Protein AF-0000000074131868 (afdb_homodimer)

Organism: Ligilactobacillus salivarius (strain UCC118) (NCBI:txid362948)

Radius of gyration: 31.83 Å; Cα contacts (8 Å, |Δi|>4): 221; chains: 2; bounding box: 163×58×46 Å

Foldseek 3Di:
DDLLVVLVVLLVVLVDDDDLVVLLVSLLVNVLSQLPDCLLPVALVSVQVLCVVLQVVCCPPPLNVVDPDRPDDDPVQSVDSVSVSVVVNVVSVSDDDVSSVSSSVSSVVSSCVRPVVVPPPPPPPPPPPPPPPPVVVVVVVPPPPPD/DDLLVVLVVLLVVLVDDDDLVVLLVSLLVNVLSQLPDCLLPVALVSVQVLCVVLQVVCCPPPLNVPDPDRPDDDPVQSVDSVSVSVVVNVVSVSDDDVSSVSSSVSSVVSSCVRPVVVPPPPPPPPPPPPPPPPVPVVPVVPPPPPD

Solvent-accessible surface area (backbone atoms only — not comparable to full-atom values): 17295 Å² total; per-residue (Å²): 118,57,72,66,58,50,50,50,52,53,51,55,56,63,71,41,98,67,49,68,59,53,46,44,35,49,46,42,18,48,49,51,52,52,70,67,28,54,87,79,32,78,46,50,68,54,47,50,66,62,44,51,64,53,28,62,63,41,35,76,36,74,87,43,43,78,46,91,54,77,64,71,78,59,75,72,38,52,76,32,68,46,49,43,48,26,55,48,48,52,52,50,72,61,48,48,72,71,46,47,50,52,53,51,51,52,49,49,52,53,51,43,61,67,68,56,49,64,68,65,56,66,76,70,72,73,69,73,74,74,75,74,74,74,63,66,68,62,58,61,66,63,70,65,59,77,113,120,57,72,66,58,48,49,50,51,53,51,55,57,62,71,42,98,66,50,68,59,52,47,45,35,51,47,42,18,48,50,52,54,51,71,66,27,54,87,80,31,78,46,49,67,53,46,49,65,60,45,50,64,53,29,62,62,41,34,75,36,74,86,43,45,78,48,90,56,78,64,70,77,60,77,73,38,52,75,31,67,47,52,42,49,26,55,48,50,53,53,51,72,61,47,49,73,71,48,47,50,50,53,51,50,53,50,49,52,52,51,42,60,69,69,56,50,64,66,67,56,67,76,70,73,74,71,75,72,76,77,76,76,74,66,63,67,65,57,57,66,61,68,65,60,74,114

Nearest PDB structures (foldseek):
  5l7i-assembly2_B  TM=4.273E-01  e=5.568E+00  Homo sapiens
  6u63-assembly3_C  TM=2.160E-01  e=5.568E+00  Homo sapiens
  5l7i-assembly2_B  TM=4.272E-01  e=5.621E+00  Homo sapiens
  6u63-assembly3_C  TM=2.159E-01  e=4.571E+00  Homo sapiens

Sequence (294 aa):
MNDAEILKKILKKLSLKISKNESISLLYALYTTILLSKELFKFNVDIKNFLVPIFNKLQSQPEFSKQRKPLEFGDYVYRSRSLIIARFIRIIQKSEDKSIDILISAAQELVDSKYNNVSKKTPTTEKKKKSHKNSVDELLKIFGRYQMNDAEILKKILKKLSLKISKNESISLLYALYTTILLSKELFKFNVDIKNFLVPIFNKLQSQPEFSKQRKPLEFGDYVYRSRSLIIARFIRIIQKSEDKSIDILISAAQELVDSKYNNVSKKTPTTEKKKKSHKNSVDELLKIFGRYQ

Structure (mmCIF, N/CA/C/O backbone):
data_AF-0000000074131868-model_v1
#
loop_
_entity.id
_entity.type
_entity.pdbx_description
1 polymer 'Uncharacterized protein'
#
loop_
_atom_site.group_PDB
_atom_site.id
_atom_site.type_symbol
_atom_site.label_atom_id
_atom_site.label_alt_id
_atom_site.label_comp_id
_atom_site.label_asym_id
_atom_site.label_entity_id
_atom_site.label_seq_id
_atom_site.pdbx_PDB_ins_code
_atom_site.Cartn_x
_atom_site.Cartn_y
_atom_site.Cartn_z
_atom_site.occupancy
_atom_site.B_iso_or_equiv
_atom_site.auth_seq_id
_atom_site.auth_comp_id
_atom_site.auth_asym_id
_atom_site.auth_atom_id
_atom_site.pdbx_PDB_model_num
ATOM 1 N N . MET A 1 1 ? -13.867 -8.18 11.109 1 54.56 1 MET A N 1
ATOM 2 C CA . MET A 1 1 ? -13.305 -6.949 11.648 1 54.56 1 MET A CA 1
ATOM 3 C C . MET A 1 1 ? -13.445 -5.805 10.648 1 54.56 1 MET A C 1
ATOM 5 O O . MET A 1 1 ? -13.18 -5.977 9.453 1 54.56 1 MET A O 1
ATOM 9 N N . ASN A 1 2 ? -14.086 -4.609 11.102 1 81.06 2 ASN A N 1
ATOM 10 C CA . ASN A 1 2 ? -14.336 -3.479 10.211 1 81.06 2 ASN A CA 1
ATOM 11 C C . ASN A 1 2 ? -13.094 -2.602 10.062 1 81.06 2 ASN A C 1
ATOM 13 O O . ASN A 1 2 ? -12.086 -2.826 10.727 1 81.06 2 ASN A O 1
ATOM 17 N N . ASP A 1 3 ? -13.008 -1.77 9.133 1 87.69 3 ASP A N 1
ATOM 18 C CA . ASP A 1 3 ? -11.891 -0.88 8.828 1 87.69 3 ASP A CA 1
ATOM 19 C C . ASP A 1 3 ? -11.43 -0.127 10.07 1 87.69 3 ASP A C 1
ATOM 21 O O . ASP A 1 3 ? -10.234 0.067 10.273 1 87.69 3 ASP A O 1
ATOM 25 N N . ALA A 1 4 ? -12.359 0.124 10.891 1 92.12 4 ALA A N 1
ATOM 26 C CA . ALA A 1 4 ? -12.047 0.878 12.102 1 92.12 4 ALA A CA 1
ATOM 27 C C . ALA A 1 4 ? -11.109 0.086 13.016 1 92.12 4 ALA A C 1
ATOM 29 O O . ALA A 1 4 ? -10.117 0.619 13.516 1 92.12 4 ALA A O 1
ATOM 30 N N . GLU A 1 5 ? -11.43 -1.112 13.219 1 94.38 5 GLU A N 1
ATOM 31 C CA . GLU A 1 5 ? -10.633 -1.969 14.094 1 94.38 5 GLU A CA 1
ATOM 32 C C . GLU A 1 5 ? -9.234 -2.186 13.539 1 94.38 5 GLU A C 1
ATOM 34 O O . GLU A 1 5 ? -8.25 -2.166 14.281 1 94.38 5 GLU A O 1
ATOM 39 N N . ILE A 1 6 ? -9.148 -2.357 12.281 1 96.06 6 ILE A N 1
ATOM 40 C CA . ILE A 1 6 ? -7.875 -2.588 11.609 1 96.06 6 ILE A CA 1
ATOM 41 C C . ILE A 1 6 ? -6.984 -1.355 11.75 1 96.06 6 ILE A C 1
ATOM 43 O O . ILE A 1 6 ? -5.812 -1.468 12.117 1 96.06 6 ILE A O 1
ATOM 47 N N . LEU A 1 7 ? -7.531 -0.199 11.492 1 97.94 7 LEU A N 1
ATOM 48 C CA . LEU A 1 7 ? -6.797 1.059 11.57 1 97.94 7 LEU A CA 1
ATOM 49 C C . LEU A 1 7 ? -6.297 1.307 12.992 1 97.94 7 LEU A C 1
ATOM 51 O O . LEU A 1 7 ? -5.152 1.715 13.188 1 97.94 7 LEU A O 1
ATOM 55 N N . LYS A 1 8 ? -7.145 1.008 13.914 1 97.31 8 LYS A N 1
ATOM 56 C CA . LYS A 1 8 ? -6.758 1.191 15.312 1 97.31 8 LYS A CA 1
ATOM 57 C C . LYS A 1 8 ? -5.625 0.247 15.703 1 97.31 8 LYS A C 1
ATOM 59 O O . LYS A 1 8 ? -4.719 0.629 16.438 1 97.31 8 LYS A O 1
ATOM 64 N N . LYS A 1 9 ? -5.707 -0.917 15.219 1 96.62 9 LYS A N 1
ATOM 65 C CA . LYS A 1 9 ? -4.656 -1.895 15.5 1 96.62 9 LYS A CA 1
ATOM 66 C C . LYS A 1 9 ? -3.316 -1.44 14.93 1 96.62 9 LYS A C 1
ATOM 68 O O . LYS A 1 9 ? -2.287 -1.54 15.602 1 96.62 9 LYS A O 1
ATOM 73 N N . ILE A 1 10 ? -3.312 -0.94 13.719 1 97.94 10 ILE A N 1
ATOM 74 C CA . ILE A 1 10 ? -2.088 -0.482 13.07 1 97.94 10 ILE A CA 1
ATOM 75 C C . ILE A 1 10 ? -1.527 0.723 13.82 1 97.94 10 ILE A C 1
ATOM 77 O O . ILE A 1 10 ? -0.325 0.791 14.086 1 97.94 10 ILE A O 1
ATOM 81 N N . LEU A 1 11 ? -2.387 1.616 14.172 1 98.44 11 LEU A N 1
ATOM 82 C CA . LEU A 1 11 ? -1.971 2.828 14.875 1 98.44 11 LEU A CA 1
ATOM 83 C C . LEU A 1 11 ? -1.392 2.492 16.234 1 98.44 11 LEU A C 1
ATOM 85 O O . LEU A 1 11 ? -0.435 3.129 16.688 1 98.44 11 LEU A O 1
ATOM 89 N N . LYS A 1 12 ? -2.008 1.528 16.875 1 97.75 12 LYS A N 1
ATOM 90 C CA . LYS A 1 12 ? -1.476 1.081 18.156 1 97.75 12 LYS A CA 1
ATOM 91 C C . LYS A 1 12 ? -0.053 0.551 18.016 1 97.75 12 LYS A C 1
ATOM 93 O O . LYS A 1 12 ? 0.821 0.865 18.812 1 97.75 12 LYS A O 1
ATOM 98 N N . LYS A 1 13 ? 0.156 -0.203 17.016 1 97 13 LYS A N 1
ATOM 99 C CA . LYS A 1 13 ? 1.492 -0.739 16.766 1 97 13 LYS A CA 1
ATOM 100 C C . LYS A 1 13 ? 2.488 0.379 16.484 1 97 13 LYS A C 1
ATOM 102 O O . LYS A 1 13 ? 3.631 0.337 16.938 1 97 13 LYS A O 1
ATOM 107 N N . LEU A 1 14 ? 2.068 1.36 15.758 1 98.06 14 LEU A N 1
ATOM 108 C CA . LEU A 1 14 ? 2.918 2.479 15.367 1 98.06 14 LEU A CA 1
ATOM 109 C C . LEU A 1 14 ? 3.268 3.344 16.578 1 98.06 14 LEU A C 1
ATOM 111 O O . LEU A 1 14 ? 4.254 4.082 16.547 1 98.06 14 LEU A O 1
ATOM 115 N N . SER A 1 15 ? 2.463 3.256 17.531 1 95.38 15 SER A N 1
ATOM 116 C CA . SER A 1 15 ? 2.707 4.043 18.734 1 95.38 15 SER A CA 1
ATOM 117 C C . SER A 1 15 ? 3.807 3.42 19.594 1 95.38 15 SER A C 1
ATOM 119 O O . SER A 1 15 ? 4.352 4.07 20.484 1 95.38 15 SER A O 1
ATOM 121 N N . LEU A 1 16 ? 4.09 2.225 19.172 1 91.5 16 LEU A N 1
ATOM 122 C CA . LEU A 1 16 ? 5.164 1.54 19.875 1 91.5 16 LEU A CA 1
ATOM 123 C C . LEU A 1 16 ? 6.523 1.897 19.281 1 91.5 16 LEU A C 1
ATOM 125 O O . LEU A 1 16 ? 6.594 2.482 18.203 1 91.5 16 LEU A O 1
ATOM 129 N N . LYS A 1 17 ? 7.547 1.794 20.078 1 85.94 17 LYS A N 1
ATOM 130 C CA . LYS A 1 17 ? 8.883 2.064 19.547 1 85.94 17 LYS A CA 1
ATOM 131 C C . LYS A 1 17 ? 9.312 0.979 18.578 1 85.94 17 LYS A C 1
ATOM 133 O O . LYS A 1 17 ? 9.773 -0.091 18.984 1 85.94 17 LYS A O 1
ATOM 138 N N . ILE A 1 18 ? 9.133 1.227 17.25 1 92.69 18 ILE A N 1
ATOM 139 C CA . ILE A 1 18 ? 9.562 0.291 16.219 1 92.69 18 ILE A CA 1
ATOM 140 C C . ILE A 1 18 ? 10.531 0.984 15.266 1 92.69 18 ILE A C 1
ATOM 142 O O . ILE A 1 18 ? 10.719 2.201 15.336 1 92.69 18 ILE A O 1
ATOM 146 N N . SER A 1 19 ? 11.195 0.164 14.453 1 95 19 SER A N 1
ATOM 147 C CA . SER A 1 19 ? 12.188 0.719 13.531 1 95 19 SER A CA 1
ATOM 148 C C . SER A 1 19 ? 11.523 1.568 12.453 1 95 19 SER A C 1
ATOM 150 O O . SER A 1 19 ? 10.336 1.399 12.164 1 95 19 SER A O 1
ATOM 152 N N . LYS A 1 20 ? 12.266 2.412 11.875 1 96.12 20 LYS A N 1
ATOM 153 C CA . LYS A 1 20 ? 11.789 3.277 10.805 1 96.12 20 LYS A CA 1
ATOM 154 C C . LYS A 1 20 ? 11.211 2.457 9.656 1 96.12 20 LYS A C 1
ATOM 156 O O . LYS A 1 20 ? 10.109 2.748 9.172 1 96.12 20 LYS A O 1
ATOM 161 N N . ASN A 1 21 ? 11.953 1.441 9.289 1 95.19 21 ASN A N 1
ATOM 162 C CA . ASN A 1 21 ? 11.516 0.632 8.156 1 95.19 21 ASN A CA 1
ATOM 163 C C . ASN A 1 21 ? 10.203 -0.092 8.453 1 95.19 21 ASN A C 1
ATOM 165 O O . ASN A 1 21 ? 9.367 -0.256 7.57 1 95.19 21 ASN A O 1
ATOM 169 N N . GLU A 1 22 ? 10.086 -0.526 9.641 1 96 22 GLU A N 1
ATOM 170 C CA . GLU A 1 22 ? 8.828 -1.149 10.039 1 96 22 GLU A CA 1
ATOM 171 C C . GLU A 1 22 ? 7.688 -0.132 10.055 1 96 22 GLU A C 1
ATOM 173 O O . GLU A 1 22 ? 6.57 -0.436 9.633 1 96 22 GLU A O 1
ATOM 178 N N . SER A 1 23 ? 7.992 1.041 10.555 1 98.06 23 SER A N 1
ATOM 179 C CA . SER A 1 23 ? 6.992 2.105 10.539 1 98.06 23 SER A CA 1
ATOM 180 C C . SER A 1 23 ? 6.531 2.41 9.117 1 98.06 23 SER A C 1
ATOM 182 O O . SER A 1 23 ? 5.332 2.545 8.867 1 98.06 23 SER A O 1
ATOM 184 N N . ILE A 1 24 ? 7.453 2.453 8.234 1 98.31 24 ILE A N 1
ATOM 185 C CA . ILE A 1 24 ? 7.168 2.744 6.836 1 98.31 24 ILE A CA 1
ATOM 186 C C . ILE A 1 24 ? 6.258 1.662 6.262 1 98.31 24 ILE A C 1
ATOM 188 O O . ILE A 1 24 ? 5.25 1.968 5.617 1 98.31 24 ILE A O 1
ATOM 192 N N . SER A 1 25 ? 6.57 0.456 6.562 1 97.75 25 SER A N 1
ATOM 193 C CA . SER A 1 25 ? 5.77 -0.658 6.066 1 97.75 25 SER A CA 1
ATOM 194 C C . SER A 1 25 ? 4.352 -0.606 6.625 1 97.75 25 SER A C 1
ATOM 196 O O . SER A 1 25 ? 3.381 -0.815 5.891 1 97.75 25 SER A O 1
ATOM 198 N N . LEU A 1 26 ? 4.223 -0.308 7.852 1 98.12 26 LEU A N 1
ATOM 199 C CA . LEU A 1 26 ? 2.908 -0.203 8.469 1 98.12 26 LEU A CA 1
ATOM 200 C C . LEU A 1 26 ? 2.137 0.988 7.914 1 98.12 26 LEU A C 1
ATOM 202 O O . LEU A 1 26 ? 0.912 0.936 7.785 1 98.12 26 LEU A O 1
ATOM 206 N N . LEU A 1 27 ? 2.881 2.033 7.609 1 98.81 27 LEU A N 1
ATOM 207 C CA . LEU A 1 27 ? 2.24 3.203 7.023 1 98.81 27 LEU A CA 1
ATOM 208 C C . LEU A 1 27 ? 1.672 2.877 5.645 1 98.81 27 LEU A C 1
ATOM 210 O O . LEU A 1 27 ? 0.635 3.418 5.254 1 98.81 27 LEU A O 1
ATOM 214 N N . TYR A 1 28 ? 2.338 1.984 4.918 1 98.69 28 TYR A N 1
ATOM 215 C CA . TYR A 1 28 ? 1.761 1.527 3.658 1 98.69 28 TYR A CA 1
ATOM 216 C C . TYR A 1 28 ? 0.387 0.907 3.879 1 98.69 28 TYR A C 1
ATOM 218 O O . TYR A 1 28 ? -0.573 1.242 3.182 1 98.69 28 TYR A O 1
ATOM 226 N N . ALA A 1 29 ? 0.281 0.025 4.844 1 98.69 29 ALA A N 1
ATOM 227 C CA . ALA A 1 29 ? -0.986 -0.627 5.164 1 98.69 29 ALA A CA 1
ATOM 228 C C . ALA A 1 29 ? -2.02 0.388 5.641 1 98.69 29 ALA A C 1
ATOM 230 O O . ALA A 1 29 ? -3.168 0.373 5.191 1 98.69 29 ALA A O 1
ATOM 231 N N . LEU A 1 30 ? -1.584 1.235 6.469 1 98.69 30 LEU A N 1
ATOM 232 C CA . LEU A 1 30 ? -2.463 2.213 7.102 1 98.69 30 LEU A CA 1
ATOM 233 C C . LEU A 1 30 ? -3.084 3.137 6.059 1 98.69 30 LEU A C 1
ATOM 235 O O . LEU A 1 30 ? -4.309 3.227 5.953 1 98.69 30 LEU A O 1
ATOM 239 N N . TYR A 1 31 ? -2.289 3.686 5.27 1 98.81 31 TYR A N 1
ATOM 240 C CA . TYR A 1 31 ? -2.797 4.707 4.359 1 98.81 31 TYR A CA 1
ATOM 241 C C . TYR A 1 31 ? -3.482 4.074 3.154 1 98.81 31 TYR A C 1
ATOM 243 O O . TYR A 1 31 ? -4.434 4.637 2.605 1 98.81 31 TYR A O 1
ATOM 251 N N . THR A 1 32 ? -2.992 2.92 2.721 1 98.56 32 THR A N 1
ATOM 252 C CA . THR A 1 32 ? -3.738 2.234 1.672 1 98.56 32 THR A CA 1
ATOM 253 C C . THR A 1 32 ? -5.148 1.897 2.145 1 98.56 32 THR A C 1
ATOM 255 O O . THR A 1 32 ? -6.125 2.137 1.427 1 98.56 32 THR A O 1
ATOM 258 N N . THR A 1 33 ? -5.289 1.402 3.383 1 98.06 33 THR A N 1
ATOM 259 C CA . THR A 1 33 ? -6.594 1.098 3.961 1 98.06 33 THR A CA 1
ATOM 260 C C . THR A 1 33 ? -7.449 2.357 4.062 1 98.06 33 THR A C 1
ATOM 262 O O . THR A 1 33 ? -8.625 2.348 3.699 1 98.06 33 THR A O 1
ATOM 265 N N . ILE A 1 34 ? -6.84 3.422 4.473 1 98.38 34 ILE A N 1
ATOM 266 C CA . ILE A 1 34 ? -7.543 4.688 4.652 1 98.38 34 ILE A CA 1
ATOM 267 C C . ILE A 1 34 ? -8.023 5.207 3.301 1 98.38 34 ILE A C 1
ATOM 269 O O . ILE A 1 34 ? -9.211 5.508 3.131 1 98.38 34 ILE A O 1
ATOM 273 N N . LEU A 1 35 ? -7.152 5.223 2.355 1 98.44 35 LEU A N 1
ATOM 274 C CA . LEU A 1 35 ? -7.422 5.906 1.096 1 98.44 35 LEU A CA 1
ATOM 275 C C . LEU A 1 35 ? -8.375 5.094 0.229 1 98.44 35 LEU A C 1
ATOM 277 O O . LEU A 1 35 ? -9.125 5.656 -0.573 1 98.44 35 LEU A O 1
ATOM 281 N N . LEU A 1 36 ? -8.43 3.838 0.453 1 97.38 36 LEU A N 1
ATOM 282 C CA . LEU A 1 36 ? -9.328 2.988 -0.318 1 97.38 36 LEU A CA 1
ATOM 283 C C . LEU A 1 36 ? -10.719 2.957 0.312 1 97.38 36 LEU A C 1
ATOM 285 O O . LEU A 1 36 ? -11.68 2.502 -0.313 1 97.38 36 LEU A O 1
ATOM 289 N N . SER A 1 37 ? -10.812 3.371 1.504 1 96.12 37 SER A N 1
ATOM 290 C CA . SER A 1 37 ? -12.07 3.252 2.242 1 96.12 37 SER A CA 1
ATOM 291 C C . SER A 1 37 ? -13.117 4.219 1.704 1 96.12 37 SER A C 1
ATOM 293 O O . SER A 1 37 ? -12.984 5.434 1.848 1 96.12 37 SER A O 1
ATOM 295 N N . LYS A 1 38 ? -14.203 3.701 1.269 1 94.56 38 LYS A N 1
ATOM 296 C CA . LYS A 1 38 ? -15.297 4.543 0.795 1 94.56 38 LYS A CA 1
ATOM 297 C C . LYS A 1 38 ? -16.109 5.09 1.962 1 94.56 38 LYS A C 1
ATOM 299 O O . LYS A 1 38 ? -16.891 6.035 1.795 1 94.56 38 LYS A O 1
ATOM 304 N N . GLU A 1 39 ? -15.984 4.43 3.09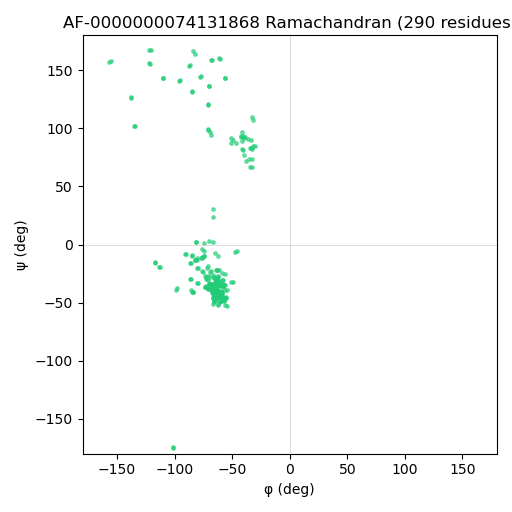8 1 94.5 39 GLU A N 1
ATOM 305 C CA . GLU A 1 39 ? -16.609 4.938 4.312 1 94.5 39 GLU A CA 1
ATOM 306 C C . GLU A 1 39 ? -15.945 6.23 4.777 1 94.5 39 GLU A C 1
ATOM 308 O O . GLU A 1 39 ? -16.625 7.168 5.207 1 94.5 39 GLU A O 1
ATOM 313 N N . LEU A 1 40 ? -14.656 6.281 4.59 1 96.56 40 LEU A N 1
ATOM 314 C CA . LEU A 1 40 ? -13.906 7.457 5.02 1 96.56 40 LEU A CA 1
ATOM 315 C C . LEU A 1 40 ? -13.953 8.547 3.955 1 96.56 40 LEU A C 1
ATOM 317 O O . LEU A 1 40 ? -14.07 9.734 4.277 1 96.56 40 LEU A O 1
ATOM 321 N N . PHE A 1 41 ? -13.828 8.102 2.76 1 97.56 41 PHE A N 1
ATOM 322 C CA . PHE A 1 41 ? -13.828 9.039 1.644 1 97.56 41 PHE A CA 1
ATOM 323 C C . PHE A 1 41 ? -14.719 8.531 0.515 1 97.56 41 PHE A C 1
ATOM 325 O O . PHE A 1 41 ? -14.305 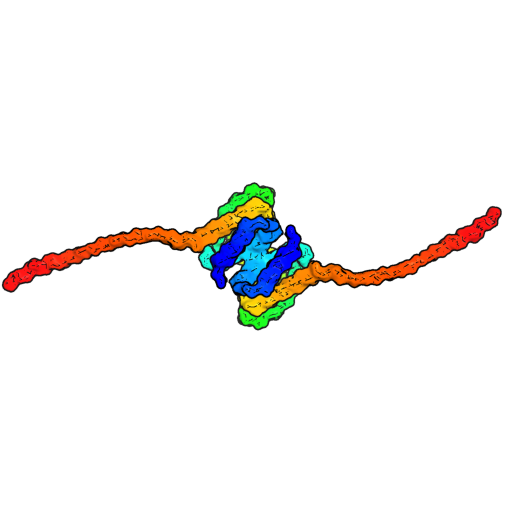7.699 -0.29 1 97.56 41 PHE A O 1
ATOM 332 N N . LYS A 1 42 ? -15.852 9.117 0.468 1 96.31 42 LYS A N 1
ATOM 333 C CA . LYS A 1 42 ? -16.781 8.695 -0.57 1 96.31 42 LYS A CA 1
ATOM 334 C C . LYS A 1 42 ? -16.281 9.078 -1.957 1 96.31 42 LYS A C 1
ATOM 336 O O . LYS A 1 42 ? -16.375 8.289 -2.9 1 96.31 42 LYS A O 1
ATOM 341 N N . PHE A 1 43 ? -15.711 10.305 -2.01 1 97 43 PHE A N 1
ATOM 342 C CA . PHE A 1 43 ? -15.211 10.828 -3.275 1 97 43 PHE A CA 1
ATOM 343 C C . PHE A 1 43 ? -13.727 11.164 -3.176 1 97 43 PHE A C 1
ATOM 345 O O . PHE A 1 43 ? -13.227 11.461 -2.09 1 97 43 PHE A O 1
ATOM 352 N N . ASN A 1 44 ? -13.055 11.18 -4.273 1 97 44 ASN A N 1
ATOM 353 C CA . ASN A 1 44 ? -11.625 11.469 -4.305 1 97 44 ASN A CA 1
ATOM 354 C C . ASN A 1 44 ? -11.336 12.891 -3.832 1 97 44 ASN A C 1
ATOM 356 O O . ASN A 1 44 ? -10.281 13.148 -3.248 1 97 44 ASN A O 1
ATOM 360 N N . VAL A 1 45 ? -12.266 13.766 -4.059 1 96.31 45 VAL A N 1
ATOM 361 C CA . VAL A 1 45 ? -12.086 15.148 -3.646 1 96.31 45 VAL A CA 1
ATOM 362 C C . VAL A 1 45 ? -11.969 15.227 -2.127 1 96.31 45 VAL A C 1
ATOM 364 O O . VAL A 1 45 ? -11.258 16.094 -1.596 1 96.31 45 VAL A O 1
ATOM 367 N N . ASP A 1 46 ? -12.625 14.367 -1.415 1 97.31 46 ASP A N 1
ATOM 368 C CA . ASP A 1 46 ? -12.516 14.305 0.039 1 97.31 46 ASP A CA 1
ATOM 369 C C . ASP A 1 46 ? -11.109 13.914 0.47 1 97.31 46 ASP A C 1
ATOM 371 O O . ASP A 1 46 ? -10.617 14.375 1.502 1 97.31 46 ASP A O 1
ATOM 375 N N . ILE A 1 47 ? -10.469 13.102 -0.302 1 98.56 47 ILE A N 1
ATOM 376 C CA . ILE A 1 47 ? -9.102 12.695 -0.026 1 98.56 47 ILE A CA 1
ATOM 377 C C . ILE A 1 47 ? -8.164 13.891 -0.164 1 98.56 47 ILE A C 1
ATOM 379 O O . ILE A 1 47 ? -7.254 14.078 0.643 1 98.56 47 ILE A O 1
ATOM 383 N N . LYS A 1 48 ? -8.422 14.695 -1.18 1 98.06 48 LYS A N 1
ATOM 384 C CA . LYS A 1 48 ? -7.641 15.914 -1.362 1 98.06 48 LYS A CA 1
ATOM 385 C C . LYS A 1 48 ? -7.676 16.781 -0.108 1 98.06 48 LYS A C 1
ATOM 387 O O . LYS A 1 48 ? -6.637 17.25 0.358 1 98.06 48 LYS A O 1
ATOM 392 N N . ASN A 1 49 ? -8.836 16.922 0.413 1 97.75 49 ASN A N 1
ATOM 393 C CA . ASN A 1 49 ? -9.016 17.734 1.613 1 97.75 49 ASN A CA 1
ATOM 394 C C . ASN A 1 49 ? -8.25 17.156 2.801 1 97.75 49 ASN A C 1
ATOM 396 O O . ASN A 1 49 ? -7.77 17.891 3.656 1 97.75 49 ASN A O 1
ATOM 400 N N . PHE A 1 50 ? -8.188 15.914 2.873 1 98.5 50 PHE A N 1
ATOM 401 C CA . PHE A 1 50 ? -7.469 15.219 3.932 1 98.5 50 PHE A CA 1
ATOM 402 C C . PHE A 1 50 ? -5.965 15.344 3.736 1 98.5 50 PHE A C 1
ATOM 404 O O . PHE A 1 50 ? -5.223 15.539 4.699 1 98.5 50 PHE A O 1
ATOM 411 N N . LEU A 1 51 ? -5.426 15.336 2.486 1 98.62 51 LEU A N 1
ATOM 412 C CA . LEU A 1 51 ? -3.998 15.242 2.211 1 98.62 51 LEU A CA 1
ATOM 413 C C . LEU A 1 51 ? -3.35 16.625 2.221 1 98.62 51 LEU A C 1
ATOM 415 O O . LEU A 1 51 ? -2.176 16.75 2.572 1 98.62 51 LEU A O 1
ATOM 419 N N . VAL A 1 52 ? -4.055 17.641 1.876 1 97.62 52 VAL A N 1
ATOM 420 C CA . VAL A 1 52 ? -3.486 18.969 1.699 1 97.62 52 VAL A CA 1
ATOM 421 C C . VAL A 1 52 ? -2.844 19.438 3.004 1 97.62 52 VAL A C 1
ATOM 423 O O . VAL A 1 52 ? -1.687 19.859 3.016 1 97.62 52 VAL A O 1
ATOM 426 N N . PRO A 1 53 ? -3.543 19.328 4.117 1 97.94 53 PRO A N 1
ATOM 427 C CA . PRO A 1 53 ? -2.891 19.719 5.371 1 97.94 53 PRO A CA 1
ATOM 428 C C . PRO A 1 53 ? -1.654 18.875 5.68 1 97.94 53 PRO A C 1
ATOM 430 O O . PRO A 1 53 ? -0.697 19.375 6.277 1 97.94 53 PRO A O 1
ATOM 433 N N . ILE A 1 54 ? -1.639 17.594 5.348 1 98.62 54 ILE A N 1
ATOM 434 C CA . ILE A 1 54 ? -0.489 16.719 5.547 1 98.62 54 ILE A CA 1
ATOM 435 C C . ILE A 1 54 ? 0.693 17.234 4.723 1 98.62 54 ILE A C 1
ATOM 437 O O . ILE A 1 54 ? 1.809 17.344 5.23 1 98.62 54 ILE A O 1
ATOM 441 N N . PHE A 1 55 ? 0.402 17.594 3.5 1 98.25 55 PHE A N 1
ATOM 442 C CA . PHE A 1 55 ? 1.434 18.094 2.6 1 98.25 55 PHE A CA 1
ATOM 443 C C . PHE A 1 55 ? 2.055 19.375 3.148 1 98.25 55 PHE A C 1
ATOM 445 O O . PHE A 1 55 ? 3.273 19.547 3.092 1 98.25 55 PHE A O 1
ATOM 452 N N . ASN A 1 56 ? 1.239 20.188 3.662 1 97.06 56 ASN A N 1
ATOM 453 C CA . ASN A 1 56 ? 1.72 21.438 4.227 1 97.06 56 ASN A CA 1
ATOM 454 C C . ASN A 1 56 ? 2.719 21.203 5.355 1 97.06 56 ASN A C 1
ATOM 456 O O . ASN A 1 56 ? 3.732 21.906 5.449 1 97.06 56 ASN A O 1
ATOM 460 N N . LYS A 1 57 ? 2.443 20.234 6.152 1 97.44 57 LYS A N 1
ATOM 461 C CA . LYS A 1 57 ? 3.338 19.906 7.262 1 97.44 57 LYS A CA 1
ATOM 462 C C . LYS A 1 57 ? 4.605 19.219 6.766 1 97.44 57 LYS A C 1
ATOM 464 O O . LYS A 1 57 ? 5.699 19.484 7.281 1 97.44 57 LYS A O 1
ATOM 469 N N . LEU A 1 58 ? 4.492 18.391 5.758 1 98.06 58 LEU A N 1
ATOM 470 C CA . LEU A 1 58 ? 5.609 17.625 5.227 1 98.06 58 LEU A CA 1
ATOM 471 C C . LEU A 1 58 ? 6.559 18.516 4.434 1 98.06 58 LEU A C 1
ATOM 473 O O . LEU A 1 58 ? 7.77 18.266 4.402 1 98.06 58 LEU A O 1
ATOM 477 N N . GLN A 1 59 ? 6.027 19.594 3.881 1 96 59 GLN A N 1
ATOM 478 C CA . GLN A 1 59 ? 6.77 20.469 2.979 1 96 59 GLN A CA 1
ATOM 479 C C . GLN A 1 59 ? 8.016 21.031 3.658 1 96 59 GLN A C 1
ATOM 481 O O . GLN A 1 59 ? 9.039 21.234 3.01 1 96 59 GLN A O 1
ATOM 486 N N . SER A 1 60 ? 7.957 21.219 4.969 1 93.94 60 SER A N 1
ATOM 487 C CA . SER A 1 60 ? 9.039 21.844 5.715 1 93.94 60 SER A CA 1
ATOM 488 C C . SER A 1 60 ? 10.109 20.828 6.098 1 93.94 60 SER A C 1
ATOM 490 O O . SER A 1 60 ? 11.18 21.203 6.582 1 93.94 60 SER A O 1
ATOM 492 N N . GLN A 1 61 ? 9.812 19.531 5.871 1 96.81 61 GLN A N 1
ATOM 493 C CA . GLN A 1 61 ? 10.766 18.5 6.25 1 96.81 61 GLN A CA 1
ATOM 494 C C . GLN A 1 61 ? 11.906 18.391 5.234 1 96.81 61 GLN A C 1
ATOM 496 O O . GLN A 1 61 ? 11.688 18.578 4.035 1 96.81 61 GLN A O 1
ATOM 501 N N . PRO A 1 62 ? 13.07 18.125 5.629 1 95.44 62 PRO A N 1
ATOM 502 C CA . PRO A 1 62 ? 14.266 18.172 4.789 1 95.44 62 PRO A CA 1
ATOM 503 C C . PRO A 1 62 ? 14.141 17.328 3.529 1 95.44 62 PRO A C 1
ATOM 505 O O . PRO A 1 62 ? 14.609 17.719 2.459 1 95.44 62 PRO A O 1
ATOM 508 N N . GLU A 1 63 ? 13.516 16.141 3.66 1 94.94 63 GLU A N 1
ATOM 509 C CA . GLU A 1 63 ? 13.477 15.219 2.529 1 94.94 63 GLU A CA 1
ATOM 510 C C . GLU A 1 63 ? 12.492 15.695 1.463 1 94.94 63 GLU A C 1
ATOM 512 O O . GLU A 1 63 ? 12.516 15.211 0.331 1 94.94 63 GLU A O 1
ATOM 517 N N . PHE A 1 64 ? 11.695 16.75 1.839 1 94.56 64 PHE A N 1
ATOM 518 C CA . PHE A 1 64 ? 10.734 17.266 0.875 1 94.56 64 PHE A CA 1
ATOM 519 C C . PHE A 1 64 ? 11.055 18.719 0.525 1 94.56 64 PHE A C 1
ATOM 521 O O . PHE A 1 64 ? 10.477 19.281 -0.406 1 94.56 64 PHE A O 1
ATOM 528 N N . SER A 1 65 ? 11.859 19.375 1.271 1 84.69 65 SER A N 1
ATOM 529 C CA . SER A 1 65 ? 12.148 20.812 1.16 1 84.69 65 SER A CA 1
ATOM 530 C C . SER A 1 65 ? 13 21.109 -0.068 1 84.69 65 SER A C 1
ATOM 532 O O . SER A 1 65 ? 12.922 22.203 -0.632 1 84.69 65 SER A O 1
ATOM 534 N N . LYS A 1 66 ? 13.75 20.172 -0.396 1 77.44 66 LYS A N 1
ATOM 535 C CA . LYS A 1 66 ? 14.703 20.469 -1.467 1 77.44 66 LYS A CA 1
ATOM 536 C C . LYS A 1 66 ? 14.008 20.484 -2.826 1 77.44 66 LYS A C 1
ATOM 538 O O . LYS A 1 66 ? 14.617 20.828 -3.836 1 77.44 66 LYS A O 1
ATOM 543 N N . GLN A 1 67 ? 12.844 20.172 -2.734 1 69.88 67 GLN A N 1
ATOM 544 C CA . GLN A 1 67 ? 12.117 20.156 -4 1 69.88 67 GLN A CA 1
ATOM 545 C C . GLN A 1 67 ? 11.602 21.547 -4.352 1 69.88 67 GLN A C 1
ATOM 547 O O . GLN A 1 67 ? 11.258 22.328 -3.465 1 69.88 67 GLN A O 1
ATOM 552 N N . ARG A 1 68 ? 11.805 21.969 -5.539 1 69 68 ARG A N 1
ATOM 553 C CA . ARG A 1 68 ? 11.414 23.297 -6.043 1 69 68 ARG A CA 1
ATOM 554 C C . ARG A 1 68 ? 9.898 23.453 -6.039 1 69 68 ARG A C 1
ATOM 556 O O . ARG A 1 68 ? 9.391 24.578 -5.934 1 69 68 ARG A O 1
ATOM 563 N N . LYS A 1 69 ? 9.367 22.406 -6.051 1 76.38 69 LYS A N 1
ATOM 564 C CA . LYS A 1 69 ? 7.91 22.484 -6.164 1 76.38 69 LYS A CA 1
ATOM 565 C C . LYS A 1 69 ? 7.238 22.062 -4.863 1 76.38 69 LYS A C 1
ATOM 567 O O . LYS A 1 69 ? 7.75 21.203 -4.145 1 76.38 69 LYS A O 1
ATOM 572 N N . PRO A 1 70 ? 6.137 22.812 -4.637 1 84.75 70 PRO A N 1
ATOM 573 C CA . PRO A 1 70 ? 5.363 22.422 -3.457 1 84.75 70 PRO A CA 1
ATOM 574 C C . PRO A 1 70 ? 4.926 20.953 -3.502 1 84.75 70 PRO A C 1
ATOM 576 O O . PRO A 1 70 ? 4.684 20.406 -4.586 1 84.75 70 PRO A O 1
ATOM 579 N N . LEU A 1 71 ? 4.945 20.375 -2.311 1 92.31 71 LEU A N 1
ATOM 580 C CA . LEU A 1 71 ? 4.441 19 -2.203 1 92.31 71 LEU A CA 1
ATOM 581 C C . LEU A 1 71 ? 2.928 18.969 -2.379 1 92.31 71 LEU A C 1
ATOM 583 O O . LEU A 1 71 ? 2.184 19.312 -1.46 1 92.31 71 LEU A O 1
ATOM 587 N N . GLU A 1 72 ? 2.521 18.656 -3.504 1 93.12 72 GLU A N 1
ATOM 588 C CA . GLU A 1 72 ? 1.106 18.547 -3.848 1 93.12 72 GLU A CA 1
ATOM 589 C C . GLU A 1 72 ? 0.897 17.609 -5.039 1 93.12 72 GLU A C 1
ATOM 591 O O . GLU A 1 72 ? 1.816 17.391 -5.832 1 93.12 72 GLU A O 1
ATOM 596 N N . PHE A 1 73 ? -0.284 17.141 -5.078 1 96.19 73 PHE A N 1
ATOM 597 C CA . PHE A 1 73 ? -0.64 16.375 -6.273 1 96.19 73 PHE A CA 1
ATOM 598 C C . PHE A 1 73 ? -1.354 17.266 -7.285 1 96.19 73 PHE A C 1
ATOM 600 O O . PHE A 1 73 ? -2.141 18.141 -6.91 1 96.19 73 PHE A O 1
ATOM 607 N N . GLY A 1 74 ? -1.019 17.031 -8.547 1 95.19 74 GLY A N 1
ATOM 608 C CA . GLY A 1 74 ? -1.82 17.656 -9.586 1 95.19 74 GLY A CA 1
ATOM 609 C C . GLY A 1 74 ? -3.275 17.234 -9.555 1 95.19 74 GLY A C 1
ATOM 610 O O . GLY A 1 74 ? -3.607 16.188 -9.008 1 95.19 74 GLY A O 1
ATOM 611 N N . ASP A 1 75 ? -4.172 18.047 -10.172 1 95.12 75 ASP A N 1
ATOM 612 C CA . ASP A 1 75 ? -5.605 17.781 -10.156 1 95.12 75 ASP A CA 1
ATOM 613 C C . ASP A 1 75 ? -5.926 16.438 -10.797 1 95.12 75 ASP A C 1
ATOM 615 O O . ASP A 1 75 ? -6.852 15.742 -10.375 1 95.12 75 ASP A O 1
ATOM 619 N N . TYR A 1 76 ? -5.141 16.094 -11.75 1 95.62 76 TYR A N 1
ATOM 620 C CA . TYR A 1 76 ? -5.402 14.867 -12.477 1 95.62 76 TYR A CA 1
ATOM 621 C C . TYR A 1 76 ? -5.223 13.648 -11.578 1 95.62 76 TYR A C 1
ATOM 623 O O . TYR A 1 76 ? -5.863 12.617 -11.789 1 95.62 76 TYR A O 1
ATOM 631 N N . VAL A 1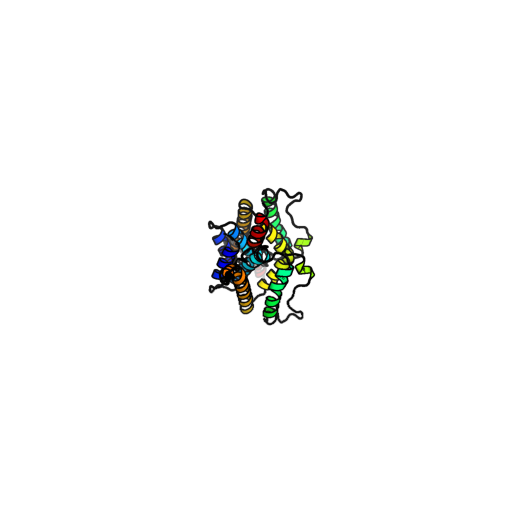 77 ? -4.418 13.734 -10.633 1 96.88 77 VAL A N 1
ATOM 632 C CA . VAL A 1 77 ? -4.148 12.625 -9.719 1 96.88 77 VAL A CA 1
ATOM 633 C C . VAL A 1 77 ? -5.414 12.281 -8.938 1 96.88 77 VAL A C 1
ATOM 635 O O . VAL A 1 77 ? -5.715 11.109 -8.711 1 96.88 77 VAL A O 1
ATOM 638 N N . TYR A 1 78 ? -6.211 13.266 -8.648 1 97.5 78 TYR A N 1
ATOM 639 C CA . TYR A 1 78 ? -7.371 13.07 -7.793 1 97.5 78 TYR A CA 1
ATOM 640 C C . TYR A 1 78 ? -8.547 12.5 -8.578 1 97.5 78 TYR A C 1
ATOM 642 O O . TYR A 1 78 ? -9.609 12.242 -8.016 1 97.5 78 TYR A O 1
ATOM 650 N N . ARG A 1 79 ? -8.312 12.242 -9.836 1 96.44 79 ARG A N 1
ATOM 651 C CA . ARG A 1 79 ? -9.352 11.633 -10.648 1 96.44 79 ARG A CA 1
ATOM 652 C C . ARG A 1 79 ? -9.391 10.117 -10.453 1 96.44 79 ARG A C 1
ATOM 654 O O . ARG A 1 79 ? -10.352 9.461 -10.852 1 96.44 79 ARG A O 1
ATOM 661 N N . SER A 1 80 ? -8.336 9.664 -9.844 1 96 80 SER A N 1
ATOM 662 C CA . SER A 1 80 ? -8.227 8.227 -9.641 1 96 80 SER A CA 1
ATOM 663 C C . SER A 1 80 ? -7.707 7.906 -8.242 1 96 80 SER A C 1
ATOM 665 O O . SER A 1 80 ? -6.59 8.289 -7.891 1 96 80 SER A O 1
ATOM 667 N N . ARG A 1 81 ? -8.453 7.055 -7.555 1 96.12 81 ARG A N 1
ATOM 668 C CA . ARG A 1 81 ? -8.047 6.633 -6.219 1 96.12 81 ARG A CA 1
ATOM 669 C C . ARG A 1 81 ? -6.715 5.883 -6.262 1 96.12 81 ARG A C 1
ATOM 671 O O . ARG A 1 81 ? -5.863 6.07 -5.391 1 96.12 81 ARG A O 1
ATOM 678 N N . SER A 1 82 ? -6.59 5.074 -7.246 1 95.88 82 SER A N 1
ATOM 679 C CA . SER A 1 82 ? -5.371 4.289 -7.418 1 95.88 82 SER A CA 1
ATOM 680 C C . SER A 1 82 ? -4.156 5.191 -7.617 1 95.88 82 SER A C 1
ATOM 682 O O . SER A 1 82 ? -3.09 4.938 -7.051 1 95.88 82 SER A O 1
ATOM 684 N N . LEU A 1 83 ? -4.32 6.223 -8.406 1 96.06 83 LEU A N 1
ATOM 685 C CA . LEU A 1 83 ? -3.227 7.152 -8.656 1 96.06 83 LEU A CA 1
ATOM 686 C C . LEU A 1 83 ? -2.85 7.902 -7.383 1 96.06 83 LEU A C 1
ATOM 688 O O . LEU A 1 83 ? -1.665 8.117 -7.113 1 96.06 83 LEU A O 1
ATOM 692 N N . ILE A 1 84 ? -3.834 8.312 -6.598 1 98.31 84 ILE A N 1
ATOM 693 C CA . ILE A 1 84 ? -3.584 8.977 -5.32 1 98.31 84 ILE A CA 1
ATOM 694 C C . ILE A 1 84 ? -2.729 8.078 -4.434 1 98.31 84 ILE A C 1
ATOM 696 O O . ILE A 1 84 ? -1.718 8.516 -3.881 1 98.31 84 ILE A O 1
ATOM 700 N N . ILE A 1 85 ? -3.105 6.844 -4.336 1 98.19 85 ILE A N 1
ATOM 701 C CA . ILE A 1 85 ? -2.428 5.883 -3.473 1 98.19 85 ILE A CA 1
ATOM 702 C C . ILE A 1 85 ? -0.99 5.688 -3.949 1 98.19 85 ILE A C 1
ATOM 704 O O . ILE A 1 85 ? -0.053 5.738 -3.148 1 98.19 85 ILE A O 1
ATOM 708 N N . ALA A 1 86 ? -0.843 5.551 -5.238 1 97 86 ALA A N 1
ATOM 709 C CA . ALA A 1 86 ? 0.481 5.332 -5.816 1 97 86 ALA A CA 1
ATOM 710 C C . ALA A 1 86 ? 1.425 6.48 -5.473 1 97 86 ALA A C 1
ATOM 712 O O . ALA A 1 86 ? 2.547 6.254 -5.016 1 97 86 ALA A O 1
ATOM 713 N N . ARG A 1 87 ? 0.938 7.629 -5.637 1 97.06 87 ARG A N 1
ATOM 714 C CA . ARG A 1 87 ? 1.768 8.805 -5.387 1 97.06 87 ARG A CA 1
ATOM 715 C C . ARG A 1 87 ? 2.039 8.977 -3.895 1 97.06 87 ARG A C 1
ATOM 717 O O . ARG A 1 87 ? 3.143 9.359 -3.5 1 97.06 87 ARG A O 1
ATOM 724 N N . PHE A 1 88 ? 1.065 8.703 -3.131 1 98.38 88 PHE A N 1
ATOM 725 C CA . PHE A 1 88 ? 1.22 8.898 -1.694 1 98.38 88 PHE A CA 1
ATOM 726 C C . PHE A 1 88 ? 2.172 7.867 -1.104 1 98.38 88 PHE A C 1
ATOM 728 O O . PHE A 1 88 ? 2.928 8.172 -0.178 1 98.38 88 PHE A O 1
ATOM 735 N N . ILE A 1 89 ? 2.166 6.68 -1.646 1 98 89 ILE A N 1
ATOM 736 C CA . ILE A 1 89 ? 3.078 5.625 -1.217 1 98 89 ILE A CA 1
ATOM 737 C C . ILE A 1 89 ? 4.523 6.086 -1.395 1 98 89 ILE A C 1
ATOM 739 O O . ILE A 1 89 ? 5.383 5.793 -0.56 1 98 89 ILE A O 1
ATOM 743 N N . ARG A 1 90 ? 4.777 6.828 -2.412 1 96.94 90 ARG A N 1
ATOM 744 C CA . ARG A 1 90 ? 6.125 7.34 -2.65 1 96.94 90 ARG A CA 1
ATOM 745 C C . ARG A 1 90 ? 6.508 8.383 -1.602 1 96.94 90 ARG A C 1
ATOM 747 O O . ARG A 1 90 ? 7.672 8.477 -1.212 1 96.94 90 ARG A O 1
ATOM 754 N N . ILE A 1 91 ? 5.555 9.133 -1.18 1 97.56 91 ILE A N 1
ATOM 755 C CA . ILE A 1 91 ? 5.785 10.086 -0.097 1 97.56 91 ILE A CA 1
ATOM 756 C C . ILE A 1 91 ? 6.168 9.328 1.176 1 97.56 91 ILE A C 1
ATOM 758 O O . ILE A 1 91 ? 7.129 9.695 1.856 1 97.56 91 ILE A O 1
ATOM 762 N N . ILE A 1 92 ? 5.453 8.297 1.437 1 98.5 92 ILE A N 1
ATOM 763 C CA . ILE A 1 92 ? 5.734 7.48 2.609 1 98.5 92 ILE A CA 1
ATOM 764 C C . ILE A 1 92 ? 7.137 6.891 2.504 1 98.5 92 ILE A C 1
ATOM 766 O O . ILE A 1 92 ? 7.906 6.918 3.469 1 98.5 92 ILE A O 1
ATOM 770 N N . GLN A 1 93 ? 7.465 6.402 1.356 1 97.31 93 GLN A N 1
ATOM 771 C CA . GLN A 1 93 ? 8.75 5.754 1.104 1 97.31 93 GLN A CA 1
ATOM 772 C C . GLN A 1 93 ? 9.906 6.688 1.436 1 97.31 93 GLN A C 1
ATOM 774 O O . GLN A 1 93 ? 10.945 6.246 1.942 1 97.31 93 GLN A O 1
ATOM 779 N N . LYS A 1 94 ? 9.734 7.957 1.196 1 96.44 94 LYS A N 1
ATOM 780 C CA . LYS A 1 94 ? 10.797 8.938 1.357 1 96.44 94 LYS A CA 1
ATOM 781 C C . LYS A 1 94 ? 10.805 9.516 2.768 1 96.44 94 LYS A C 1
ATOM 783 O O . LYS A 1 94 ? 11.711 10.273 3.129 1 96.44 94 LYS A O 1
ATOM 788 N N . SER A 1 95 ? 9.82 9.203 3.525 1 97.69 95 SER A N 1
ATOM 789 C CA . SER A 1 95 ? 9.602 9.875 4.805 1 97.69 95 SER A CA 1
ATOM 790 C C . SER A 1 95 ? 10.672 9.477 5.824 1 97.69 95 SER A C 1
ATOM 792 O O . SER A 1 95 ? 11.039 8.305 5.922 1 97.69 95 SER A O 1
ATOM 794 N N . GLU A 1 96 ? 11.148 10.484 6.52 1 97.38 96 GLU A N 1
ATOM 795 C CA . GLU A 1 96 ? 12.039 10.305 7.664 1 97.38 96 GLU A CA 1
ATOM 796 C C . GLU A 1 96 ? 11.281 10.453 8.977 1 97.38 96 GLU A C 1
ATOM 798 O O . GLU A 1 96 ? 10.055 10.562 8.984 1 97.38 96 GLU A O 1
ATOM 803 N N . ASP A 1 97 ? 11.992 10.414 10.039 1 97.12 97 ASP A N 1
ATOM 804 C CA . ASP A 1 97 ? 11.398 10.227 11.359 1 97.12 97 ASP A CA 1
ATOM 805 C C . ASP A 1 97 ? 10.312 11.266 11.633 1 97.12 97 ASP A C 1
ATOM 807 O O . ASP A 1 97 ? 9.188 10.922 11.992 1 97.12 97 ASP A O 1
ATOM 811 N N . LYS A 1 98 ? 10.641 12.523 11.477 1 97.69 98 LYS A N 1
ATOM 812 C CA . LYS A 1 98 ? 9.656 13.57 11.75 1 97.69 98 LYS A CA 1
ATOM 813 C C . LYS A 1 98 ? 8.461 13.453 10.812 1 97.69 98 LYS A C 1
ATOM 815 O O . LYS A 1 98 ? 7.316 13.648 11.227 1 97.69 98 LYS A O 1
ATOM 820 N N . SER A 1 99 ? 8.641 13.156 9.555 1 98.38 99 SER A N 1
ATOM 821 C CA . SER A 1 99 ? 7.574 12.961 8.578 1 98.38 99 SER A CA 1
ATOM 822 C C . SER A 1 99 ? 6.703 11.766 8.945 1 98.38 99 SER A C 1
ATOM 824 O O . SER A 1 99 ? 5.48 11.805 8.789 1 98.38 99 SER A O 1
ATOM 826 N N . ILE A 1 100 ? 7.348 10.703 9.422 1 98.56 100 ILE A N 1
ATOM 827 C CA . ILE A 1 100 ? 6.625 9.523 9.883 1 98.56 100 ILE A CA 1
ATOM 828 C C . ILE A 1 100 ? 5.68 9.906 11.016 1 98.56 100 ILE A C 1
ATOM 830 O O . ILE A 1 100 ? 4.512 9.516 11.016 1 98.56 100 ILE A O 1
ATOM 834 N N . ASP A 1 101 ? 6.152 10.734 11.867 1 98.38 101 ASP A N 1
ATOM 835 C CA . ASP A 1 101 ? 5.32 11.195 12.977 1 98.38 101 ASP A CA 1
ATOM 836 C C . ASP A 1 101 ? 4.137 12.016 12.477 1 98.38 101 ASP A C 1
ATOM 838 O O . ASP A 1 101 ? 3.021 11.891 12.992 1 98.38 101 ASP A O 1
ATOM 842 N N . ILE A 1 102 ? 4.418 12.82 11.531 1 98.62 102 ILE A N 1
ATOM 843 C CA . ILE A 1 102 ? 3.371 13.648 10.945 1 98.62 102 ILE A CA 1
ATOM 844 C C . ILE A 1 102 ? 2.291 12.758 10.336 1 98.62 102 ILE A C 1
ATOM 846 O O . ILE A 1 102 ? 1.098 12.984 10.547 1 98.62 102 ILE A O 1
ATOM 850 N N . LEU A 1 103 ? 2.678 11.766 9.633 1 98.81 103 LEU A N 1
ATOM 851 C CA . LEU A 1 103 ? 1.756 10.844 8.977 1 98.81 103 LEU A CA 1
ATOM 852 C C . LEU A 1 103 ? 0.939 10.07 10.008 1 98.81 103 LEU A C 1
ATOM 854 O O . LEU A 1 103 ? -0.274 9.906 9.852 1 98.81 103 LEU A O 1
ATOM 858 N N . ILE A 1 104 ? 1.603 9.609 11.047 1 98.75 104 ILE A N 1
ATOM 859 C CA . ILE A 1 104 ? 0.921 8.867 12.102 1 98.75 104 ILE A CA 1
ATOM 860 C C . ILE A 1 104 ? -0.111 9.758 12.781 1 98.75 104 ILE A C 1
ATOM 862 O O . ILE A 1 104 ? -1.265 9.359 12.961 1 98.75 104 ILE A O 1
ATOM 866 N N . SER A 1 105 ? 0.269 10.953 13.078 1 98.62 105 SER A N 1
ATOM 867 C CA . SER A 1 105 ? -0.617 11.891 13.766 1 98.62 105 SER A CA 1
ATOM 868 C C . SER A 1 105 ? -1.835 12.227 12.914 1 98.62 105 SER A C 1
ATOM 870 O O . SER A 1 105 ? -2.955 12.305 13.422 1 98.62 105 SER A O 1
ATOM 872 N N . ALA A 1 106 ? -1.639 12.438 11.672 1 98.69 106 ALA A N 1
ATOM 873 C CA . ALA A 1 106 ? -2.738 12.766 10.766 1 98.69 106 ALA A CA 1
ATOM 874 C C . ALA A 1 106 ? -3.74 11.617 10.68 1 98.69 106 ALA A C 1
ATOM 876 O O . ALA A 1 106 ? -4.953 11.844 10.703 1 98.69 106 ALA A O 1
ATOM 877 N N . ALA A 1 107 ? -3.238 10.43 10.578 1 98.69 107 ALA A N 1
ATOM 878 C CA . ALA A 1 107 ? -4.113 9.258 10.531 1 98.69 107 ALA A CA 1
ATOM 879 C C . ALA A 1 107 ? -4.879 9.094 11.836 1 98.69 107 ALA A C 1
ATOM 881 O O . ALA A 1 107 ? -6.07 8.773 11.828 1 98.69 107 ALA A O 1
ATOM 882 N N . GLN A 1 108 ? -4.156 9.297 12.898 1 98.31 108 GLN A N 1
ATOM 883 C CA . GLN A 1 108 ? -4.789 9.203 14.211 1 98.31 108 GLN A CA 1
ATOM 884 C C . GLN A 1 108 ? -5.949 10.18 14.336 1 98.31 108 GLN A C 1
ATOM 886 O O . GLN A 1 108 ? -7.027 9.828 14.82 1 98.31 108 GLN A O 1
ATOM 891 N N . GLU A 1 109 ? -5.719 11.359 13.93 1 98.19 109 GLU A N 1
ATOM 892 C CA . GLU A 1 109 ? -6.758 12.383 13.984 1 98.19 109 GLU A CA 1
ATOM 893 C C . GLU A 1 109 ? -7.969 11.984 13.141 1 98.19 109 GLU A C 1
ATOM 895 O O . GLU A 1 109 ? -9.109 12.133 13.578 1 98.19 109 GLU A O 1
ATOM 900 N N . LEU A 1 110 ? -7.738 11.484 11.984 1 98 110 LEU A N 1
ATOM 901 C CA . LEU A 1 110 ? -8.805 11.039 11.094 1 98 110 LEU A CA 1
ATOM 902 C C . LEU A 1 110 ? -9.625 9.93 11.742 1 98 110 LEU A C 1
ATOM 904 O O . LEU A 1 110 ? -10.852 9.992 11.766 1 98 110 LEU A O 1
ATOM 908 N N . VAL A 1 111 ? -8.961 8.938 12.266 1 97.25 111 VAL A N 1
ATOM 909 C CA . VAL A 1 111 ? -9.602 7.746 12.82 1 97.25 111 VAL A CA 1
ATOM 910 C C . VAL A 1 111 ? -10.398 8.125 14.07 1 97.25 111 VAL A C 1
ATOM 912 O O . VAL A 1 111 ? -11.531 7.672 14.258 1 97.25 111 VAL A O 1
ATOM 915 N N . ASP A 1 112 ? -9.836 8.984 14.859 1 96.19 112 ASP A N 1
ATOM 916 C CA . ASP A 1 112 ? -10.516 9.43 16.078 1 96.19 112 ASP A CA 1
ATOM 917 C C . ASP A 1 112 ? -11.766 10.234 15.75 1 96.19 112 ASP A C 1
ATOM 919 O O . ASP A 1 112 ? -12.805 10.062 16.391 1 96.19 112 ASP A O 1
ATOM 923 N N . SER A 1 113 ? -11.633 11.125 14.859 1 95.5 113 SER A N 1
ATOM 924 C CA . SER A 1 113 ? -12.766 11.969 14.484 1 95.5 113 SER A CA 1
ATOM 925 C C . SER A 1 113 ? -13.898 11.148 13.883 1 95.5 113 SER A C 1
ATOM 927 O O . SER A 1 113 ? -15.07 11.438 14.109 1 95.5 113 SER A O 1
ATOM 929 N N . LYS A 1 114 ? -13.586 10.086 13.188 1 93.88 114 LYS A N 1
ATOM 930 C CA . LYS A 1 114 ? -14.586 9.305 12.469 1 93.88 114 LYS A CA 1
ATOM 931 C C . LYS A 1 114 ? -15.227 8.266 13.391 1 93.88 114 LYS A C 1
ATOM 933 O O . LYS A 1 114 ? -16.438 8.047 13.328 1 93.88 114 LYS A O 1
ATOM 938 N N . TYR A 1 115 ? -14.445 7.688 14.203 1 91.69 115 TYR A N 1
ATOM 939 C CA . TYR A 1 115 ? -14.953 6.492 14.867 1 91.69 115 TYR A CA 1
ATOM 940 C C . TYR A 1 115 ? -15.117 6.727 16.359 1 91.69 115 TYR A C 1
ATOM 942 O O . TYR A 1 115 ? -15.695 5.898 17.078 1 91.69 115 TYR A O 1
ATOM 950 N N . ASN A 1 116 ? -14.555 7.609 16.938 1 84 116 ASN A N 1
ATOM 951 C CA . ASN A 1 116 ? -14.742 7.875 18.359 1 84 116 ASN A CA 1
ATOM 952 C C . ASN A 1 116 ? -15.742 9 18.594 1 84 116 ASN A C 1
ATOM 954 O O . ASN A 1 116 ? -16.344 9.094 19.672 1 84 116 ASN A O 1
ATOM 958 N N . ASN A 1 117 ? -15.781 10.062 17.766 1 62.59 117 ASN A N 1
ATOM 959 C CA . ASN A 1 117 ? -16.688 11.148 18.125 1 62.59 117 ASN A CA 1
ATOM 960 C C . ASN A 1 117 ? -18.141 10.734 17.953 1 62.59 117 ASN A C 1
ATOM 962 O O . ASN A 1 117 ? -19.047 11.57 18.031 1 62.59 117 ASN A O 1
ATOM 966 N N . VAL A 1 118 ? -18.469 9.5 17.578 1 51.41 118 VAL A N 1
ATOM 967 C CA . VAL A 1 118 ? -19.922 9.328 17.578 1 51.41 118 VAL A CA 1
ATOM 968 C C . VAL A 1 118 ? -20.469 9.633 18.984 1 51.41 118 VAL A C 1
ATOM 970 O O . VAL A 1 118 ? -21.672 9.867 19.141 1 51.41 118 VAL A O 1
ATOM 973 N N . SER A 1 119 ? -19.625 9.211 19.922 1 42.84 119 SER A N 1
ATOM 974 C CA . SER A 1 119 ? -20.469 9.266 21.109 1 42.84 119 SER A CA 1
ATOM 975 C C . SER A 1 119 ? -20.781 10.711 21.5 1 42.84 119 SER A C 1
ATOM 977 O O . SER A 1 119 ? -21.375 10.961 22.547 1 42.84 119 SER A O 1
ATOM 979 N N . LYS A 1 120 ? -19.812 11.617 21.125 1 43.84 120 LYS A N 1
ATOM 980 C CA . LYS A 1 120 ? -20.266 12.82 21.812 1 43.84 120 LYS A CA 1
ATOM 981 C C . LYS A 1 120 ? -21.594 13.328 21.234 1 43.84 120 LYS A C 1
ATOM 983 O O . LYS A 1 120 ? -21.578 14.156 20.328 1 43.84 120 LYS A O 1
ATOM 988 N N . LYS A 1 121 ? -22.281 12.5 20.672 1 40.16 121 LYS A N 1
ATOM 989 C CA . LYS A 1 121 ? -23.625 13 20.438 1 40.16 121 LYS A CA 1
ATOM 990 C C . LYS A 1 121 ? -24.078 13.922 21.562 1 40.16 121 LYS A C 1
ATOM 992 O O . LYS A 1 121 ? -24.062 13.531 22.734 1 40.16 121 LYS A O 1
ATOM 997 N N . THR A 1 122 ? -23.781 15.18 21.344 1 38.16 122 THR A N 1
ATOM 998 C CA . THR A 1 122 ? -24.422 16.188 22.172 1 38.16 122 THR A CA 1
ATOM 999 C C . THR A 1 122 ? -25.828 15.742 22.578 1 38.16 122 THR A C 1
ATOM 1001 O O . THR A 1 122 ? -26.609 15.297 21.734 1 38.16 122 THR A O 1
ATOM 1004 N N . PRO A 1 123 ? -26 15.375 23.812 1 40.56 123 PRO A N 1
ATOM 1005 C CA . PRO A 1 123 ? -27.391 15.172 24.266 1 40.56 123 PRO A CA 1
ATOM 1006 C C . PRO A 1 123 ? -28.375 16.109 23.578 1 40.56 123 PRO A C 1
ATOM 1008 O O . PRO A 1 123 ? -28.219 17.328 23.625 1 40.56 123 PRO A O 1
ATOM 1011 N N . THR A 1 124 ? -28.609 15.797 22.344 1 36.88 124 THR A N 1
ATOM 1012 C CA . THR A 1 124 ? -29.672 16.562 21.703 1 36.88 124 THR A CA 1
ATOM 1013 C C . THR A 1 124 ? -30.734 16.953 22.734 1 36.88 124 THR A C 1
ATOM 1015 O O . THR A 1 124 ? -31.281 16.094 23.438 1 36.88 124 THR A O 1
ATOM 1018 N N . THR A 1 125 ? -30.484 18.078 23.438 1 32.88 125 THR A N 1
ATOM 1019 C CA . THR A 1 125 ? -31.5 18.719 24.266 1 32.88 125 THR A CA 1
ATOM 1020 C C . THR A 1 125 ? -32.875 18.531 23.672 1 32.88 125 THR A C 1
ATOM 1022 O O . THR A 1 125 ? -33.125 18.953 22.531 1 32.88 125 THR A O 1
ATOM 1025 N N . GLU A 1 126 ? -33.469 17.359 23.938 1 34.34 126 GLU A N 1
ATOM 1026 C CA . GLU A 1 126 ? -34.875 17.109 23.641 1 34.34 126 GLU A CA 1
ATOM 1027 C C . GLU A 1 126 ? -35.719 18.375 23.797 1 34.34 126 GLU A C 1
ATOM 1029 O O . GLU A 1 126 ? -35.812 18.906 24.906 1 34.34 126 GLU A O 1
ATOM 1034 N N . LYS A 1 127 ? -35.5 19.359 22.938 1 32.06 127 LYS A N 1
ATOM 1035 C CA . LYS A 1 127 ? -36.438 20.5 22.984 1 32.06 127 LYS A CA 1
ATOM 1036 C C . LYS A 1 127 ? -37.875 20.031 23.219 1 32.06 127 LYS A C 1
ATOM 1038 O O . LYS A 1 127 ? -38.375 19.156 22.516 1 32.06 127 LYS A O 1
ATOM 1043 N N . LYS A 1 128 ? -38.281 19.984 24.469 1 30.62 128 LYS A N 1
ATOM 1044 C CA . LYS A 1 128 ? -39.625 19.75 24.922 1 30.62 128 LYS A CA 1
ATOM 1045 C C . LYS A 1 128 ? -40.656 20.359 23.953 1 30.62 128 LYS A C 1
ATOM 1047 O O . LYS A 1 128 ? -40.625 21.562 23.719 1 30.62 128 LYS A O 1
ATOM 1052 N N . LYS A 1 129 ? -40.969 19.672 22.922 1 31.78 129 LYS A N 1
ATOM 1053 C CA . LYS A 1 129 ? -42.031 20.062 22 1 31.78 129 LYS A CA 1
ATOM 1054 C C . LYS A 1 129 ? -43.25 20.609 22.75 1 31.78 129 LYS A C 1
ATOM 1056 O O . LYS A 1 129 ? -43.812 19.922 23.609 1 31.78 129 LYS A O 1
ATOM 1061 N N . LYS A 1 130 ? -43.188 21.906 23.156 1 30.3 130 LYS A N 1
ATOM 1062 C CA . LYS A 1 130 ? -44.312 22.594 23.781 1 30.3 130 LYS A CA 1
ATOM 1063 C C . LYS A 1 130 ? -45.625 22.25 23.078 1 30.3 130 LYS A C 1
ATOM 1065 O O . LYS A 1 130 ? -45.719 22.375 21.844 1 30.3 130 LYS A O 1
ATOM 1070 N N . SER A 1 131 ? -46.281 21.188 23.516 1 31.5 131 SER A N 1
ATOM 1071 C CA . SER A 1 131 ? -47.594 20.719 23.078 1 31.5 131 SER A CA 1
ATOM 1072 C C . SER A 1 131 ? -48.562 21.891 22.891 1 31.5 131 SER A C 1
ATOM 1074 O O . SER A 1 131 ? -48.781 22.688 23.797 1 31.5 131 SER A O 1
ATOM 1076 N N . HIS A 1 132 ? -48.5 22.578 21.719 1 35.16 132 HIS A N 1
ATOM 1077 C CA . HIS A 1 132 ? -49.438 23.641 21.391 1 35.16 132 HIS A CA 1
ATOM 1078 C C . HIS A 1 132 ? -50.875 23.203 21.625 1 35.16 132 HIS A C 1
ATOM 1080 O O . HIS A 1 132 ? -51.281 22.125 21.172 1 35.16 132 HIS A O 1
ATOM 1086 N N . LYS A 1 133 ? -51.406 23.422 22.844 1 35.16 133 LYS A N 1
ATOM 1087 C CA . LYS A 1 133 ? -52.812 23.219 23.234 1 35.16 133 LYS A CA 1
ATOM 1088 C C . LYS A 1 133 ? -53.781 23.688 22.156 1 35.16 133 LYS A C 1
ATOM 1090 O O . LYS A 1 133 ? -53.688 24.828 21.688 1 35.16 133 LYS A O 1
ATOM 1095 N N . ASN A 1 134 ? -54.219 22.797 21.25 1 35.88 134 ASN A N 1
ATOM 1096 C CA . ASN A 1 134 ? -55.188 23.016 20.156 1 35.88 134 ASN A CA 1
ATOM 1097 C C . ASN A 1 134 ? -56.406 23.766 20.641 1 35.88 134 ASN A C 1
ATOM 1099 O O . ASN A 1 134 ? -57.062 23.344 21.594 1 35.88 134 ASN A O 1
ATOM 1103 N N . SER A 1 135 ? -56.281 25.078 20.594 1 36.22 135 SER A N 1
ATOM 1104 C CA . SER A 1 135 ? -57.281 26.062 20.969 1 36.22 135 SER A CA 1
ATOM 1105 C C . SER A 1 135 ? -58.656 25.719 20.391 1 36.22 135 SER A C 1
ATOM 1107 O O . SER A 1 135 ? -59.594 26.531 20.422 1 36.22 135 SER A O 1
ATOM 1109 N N . VAL A 1 136 ? -58.656 24.703 19.594 1 40.19 136 VAL A N 1
ATOM 1110 C CA . VAL A 1 136 ? -59.906 24.641 18.844 1 40.19 136 VAL A CA 1
ATOM 1111 C C . VAL A 1 136 ? -61.094 24.422 19.797 1 40.19 136 VAL A C 1
ATOM 1113 O O . VAL A 1 136 ? -62.25 24.375 19.375 1 40.19 136 VAL A O 1
ATOM 1116 N N . ASP A 1 137 ? -60.719 23.875 20.969 1 36.41 137 ASP A N 1
ATOM 1117 C CA . ASP A 1 137 ? -61.906 23.516 21.75 1 36.41 137 ASP A CA 1
ATOM 1118 C C . ASP A 1 137 ? -62.719 24.75 22.109 1 36.41 137 ASP A C 1
ATOM 1120 O O . ASP A 1 137 ? -63.875 24.625 22.547 1 36.41 137 ASP A O 1
ATOM 1124 N N . GLU A 1 138 ? -61.969 25.844 22.188 1 35.56 138 GLU A N 1
ATOM 1125 C CA . GLU A 1 138 ? -62.75 26.953 22.766 1 35.56 138 GLU A CA 1
ATOM 1126 C C . GLU A 1 138 ? -63.906 27.359 21.859 1 35.56 138 GLU A C 1
ATOM 1128 O O . GLU A 1 138 ? -64.938 27.875 22.328 1 35.56 138 GLU A O 1
ATOM 1133 N N . LEU A 1 139 ? -63.656 27.156 20.625 1 35.66 139 LEU A N 1
ATOM 1134 C CA . LEU A 1 139 ? -64.625 27.828 19.734 1 35.66 139 LEU A CA 1
ATOM 1135 C C . LEU A 1 139 ? -66 27.219 19.875 1 35.66 139 LEU A C 1
ATOM 1137 O O . LEU A 1 139 ? -67 27.922 19.797 1 35.66 139 LEU A O 1
ATOM 1141 N N . LEU A 1 140 ? -65.938 25.938 20.078 1 38.84 140 LEU A N 1
ATOM 1142 C CA . LEU A 1 140 ? -67.25 25.281 19.938 1 38.84 140 LEU A CA 1
ATOM 1143 C C . LEU A 1 140 ? -68.25 25.812 20.969 1 38.84 140 LEU A C 1
ATOM 1145 O O . LEU A 1 140 ? -69.438 25.516 20.906 1 38.84 140 LEU A O 1
ATOM 1149 N N . LYS A 1 141 ? -67.688 26.359 22.016 1 36.28 141 LYS A N 1
ATOM 1150 C CA . LYS A 1 141 ? -68.625 26.703 23.078 1 36.28 141 LYS A CA 1
ATOM 1151 C C . LYS A 1 141 ? -69.688 27.688 22.578 1 36.28 141 LYS A C 1
ATOM 1153 O O . LYS A 1 141 ? -70.688 27.938 23.266 1 36.28 141 LYS A O 1
ATOM 1158 N N . ILE A 1 142 ? -69.25 28.375 21.547 1 38.47 142 ILE A N 1
ATOM 1159 C CA . ILE A 1 142 ? -70.125 29.5 21.266 1 38.47 142 ILE A CA 1
ATOM 1160 C C . ILE A 1 142 ? -71.5 28.984 20.781 1 38.47 142 ILE A C 1
ATOM 1162 O O . ILE A 1 142 ? -72.562 29.5 21.172 1 38.47 142 ILE A O 1
ATOM 1166 N N . PHE A 1 143 ? -71.5 28.078 19.766 1 44 143 PHE A N 1
ATOM 1167 C CA . PHE A 1 143 ? -72.688 28 18.984 1 44 143 PHE A CA 1
ATOM 1168 C C . PHE A 1 143 ? -73.75 27.156 19.703 1 44 143 PHE A C 1
ATOM 1170 O O . PHE A 1 143 ? -74.812 26.875 19.156 1 44 143 PHE A O 1
ATOM 1177 N N . GLY A 1 144 ? -73.312 26.469 20.75 1 39.16 144 GLY A N 1
ATOM 1178 C CA . GLY A 1 144 ? -74.375 25.547 21.234 1 39.16 144 GLY A CA 1
ATOM 1179 C C . GLY A 1 144 ? -75.562 26.266 21.766 1 39.16 144 GLY A C 1
ATOM 1180 O O . GLY A 1 144 ? -76.438 25.641 22.391 1 39.16 144 GLY A O 1
ATOM 1181 N N . ARG A 1 145 ? -75.5 27.516 21.891 1 36.22 145 ARG A N 1
ATOM 1182 C CA . ARG A 1 145 ? -76.625 28.047 22.719 1 36.22 145 ARG A CA 1
ATOM 1183 C C . ARG A 1 145 ? -77.938 27.984 21.984 1 36.22 145 ARG A C 1
ATOM 1185 O O . ARG A 1 145 ? -79 28.359 22.547 1 36.22 145 ARG A O 1
ATOM 1192 N N . TYR A 1 146 ? -77.938 27.891 20.656 1 34.22 146 TYR A N 1
ATOM 1193 C CA . TYR A 1 146 ? -79.25 28.266 20.125 1 34.22 146 TYR A CA 1
ATOM 1194 C C . TYR A 1 146 ? -80.25 27.156 20.391 1 34.22 146 TYR A C 1
ATOM 1196 O O . TYR A 1 146 ? -81.5 27.375 20.234 1 34.22 146 TYR A O 1
ATOM 1204 N N . GLN A 1 147 ? -80 26.094 21 1 26.81 147 GLN A N 1
ATOM 1205 C CA . GLN A 1 147 ? -81.312 25.5 21.25 1 26.81 147 GLN A CA 1
ATOM 1206 C C . GLN A 1 147 ? -82 26.156 22.438 1 26.81 147 GLN A C 1
ATOM 1208 O O . GLN A 1 147 ? -81.375 26.531 23.406 1 26.81 147 GLN A O 1
ATOM 1213 N N . MET B 1 1 ? 16.391 -2.412 10.891 1 55.56 1 MET B N 1
ATOM 1214 C CA . MET B 1 1 ? 15.812 -3.629 10.336 1 55.56 1 MET B CA 1
ATOM 1215 C C . MET B 1 1 ? 15.719 -3.545 8.812 1 55.56 1 MET B C 1
ATOM 1217 O O . MET B 1 1 ? 15.305 -2.516 8.273 1 55.56 1 MET B O 1
ATOM 1221 N N . ASN B 1 2 ? 16.312 -4.602 8.07 1 81.56 2 ASN B N 1
ATOM 1222 C CA . ASN B 1 2 ? 16.328 -4.59 6.613 1 81.56 2 ASN B CA 1
ATOM 1223 C C . ASN B 1 2 ? 15.031 -5.129 6.035 1 81.56 2 ASN B C 1
ATOM 1225 O O . ASN B 1 2 ? 14.156 -5.574 6.777 1 81.56 2 ASN B O 1
ATOM 1229 N N . ASP B 1 3 ? 14.75 -4.969 4.832 1 87.69 3 ASP B N 1
ATOM 1230 C CA . ASP B 1 3 ? 13.539 -5.383 4.137 1 87.69 3 ASP B CA 1
ATOM 1231 C C . ASP B 1 3 ? 13.234 -6.855 4.395 1 87.69 3 ASP B C 1
ATOM 1233 O O . ASP B 1 3 ? 12.07 -7.234 4.562 1 87.69 3 ASP B O 1
ATOM 1237 N N . ALA B 1 4 ? 14.266 -7.574 4.555 1 92.12 4 ALA B N 1
ATOM 1238 C CA . ALA B 1 4 ? 14.094 -9.008 4.766 1 92.12 4 ALA B CA 1
ATOM 1239 C C . ALA B 1 4 ? 13.391 -9.289 6.094 1 92.12 4 ALA B C 1
ATOM 1241 O O . ALA B 1 4 ? 12.453 -10.086 6.148 1 92.12 4 ALA B O 1
ATOM 1242 N N . GLU B 1 5 ? 13.82 -8.664 7.086 1 94.44 5 GLU B N 1
ATOM 1243 C CA . GLU B 1 5 ? 13.258 -8.859 8.414 1 94.44 5 GLU B CA 1
ATOM 1244 C C . GLU B 1 5 ? 11.797 -8.398 8.469 1 94.44 5 GLU B C 1
ATOM 1246 O O . GLU B 1 5 ? 10.953 -9.062 9.07 1 94.44 5 GLU B O 1
ATOM 1251 N N . ILE B 1 6 ? 11.516 -7.32 7.844 1 96.12 6 ILE B N 1
ATOM 1252 C CA . ILE B 1 6 ? 10.172 -6.758 7.816 1 96.12 6 ILE B CA 1
ATOM 1253 C C . ILE B 1 6 ? 9.227 -7.723 7.102 1 96.12 6 ILE B C 1
ATOM 1255 O O . ILE B 1 6 ? 8.141 -8.016 7.602 1 96.12 6 ILE B O 1
ATOM 1259 N N . LEU B 1 7 ? 9.641 -8.211 5.965 1 98 7 LEU B N 1
ATOM 1260 C CA . LEU B 1 7 ? 8.836 -9.133 5.168 1 98 7 LEU B CA 1
ATOM 1261 C C . LEU B 1 7 ? 8.555 -10.422 5.934 1 98 7 LEU B C 1
ATOM 1263 O O . LEU B 1 7 ? 7.43 -10.922 5.93 1 98 7 LEU B O 1
ATOM 1267 N N . LYS B 1 8 ? 9.57 -10.883 6.598 1 97.31 8 LYS B N 1
ATOM 1268 C CA . LYS B 1 8 ? 9.406 -12.102 7.383 1 97.31 8 LYS B CA 1
ATOM 1269 C C . LYS B 1 8 ? 8.422 -11.891 8.531 1 97.31 8 LYS B C 1
ATOM 1271 O O . LYS B 1 8 ? 7.621 -12.773 8.844 1 97.31 8 LYS B O 1
ATOM 1276 N N . LYS B 1 9 ? 8.5 -10.773 9.109 1 96.62 9 LYS B N 1
ATOM 1277 C CA . LYS B 1 9 ? 7.594 -10.445 10.203 1 96.62 9 LYS B CA 1
ATOM 1278 C C . LYS B 1 9 ? 6.145 -10.398 9.727 1 96.62 9 LYS B C 1
ATOM 1280 O O . LYS B 1 9 ? 5.25 -10.93 10.383 1 96.62 9 LYS B O 1
ATOM 1285 N N . ILE B 1 10 ? 5.902 -9.781 8.602 1 97.94 10 ILE B N 1
ATOM 1286 C CA . ILE B 1 10 ? 4.559 -9.672 8.055 1 97.94 10 ILE B CA 1
ATOM 1287 C C . ILE B 1 10 ? 4.035 -11.062 7.684 1 97.94 10 ILE B C 1
ATOM 1289 O O . ILE B 1 10 ? 2.893 -11.406 7.992 1 97.94 10 ILE B O 1
ATOM 1293 N N . LEU B 1 11 ? 4.875 -11.836 7.066 1 98.44 11 LEU B N 1
ATOM 1294 C CA . LEU B 1 11 ? 4.488 -13.18 6.637 1 98.44 11 LEU B CA 1
ATOM 1295 C C . LEU B 1 11 ? 4.168 -14.062 7.836 1 98.44 11 LEU B C 1
ATOM 1297 O O . LEU B 1 11 ? 3.254 -14.891 7.777 1 98.44 11 LEU B O 1
ATOM 1301 N N . LYS B 1 12 ? 4.953 -13.883 8.875 1 97.75 12 LYS B N 1
ATOM 1302 C CA . LYS B 1 12 ? 4.672 -14.633 10.094 1 97.75 12 LYS B CA 1
ATOM 1303 C C . LYS B 1 12 ? 3.287 -14.289 10.641 1 97.75 12 LYS B C 1
ATOM 1305 O O . LYS B 1 12 ? 2.533 -15.18 11.039 1 97.75 12 LYS B O 1
ATOM 1310 N N . LYS B 1 13 ? 2.982 -13.055 10.633 1 97 13 LYS B N 1
ATOM 1311 C CA . LYS B 1 13 ? 1.668 -12.633 11.109 1 97 13 LYS B CA 1
ATOM 1312 C C . LYS B 1 13 ? 0.556 -13.195 10.227 1 97 13 LYS B C 1
ATOM 1314 O O . LYS B 1 13 ? -0.489 -13.617 10.734 1 97 13 LYS B O 1
ATOM 1319 N N . LEU B 1 14 ? 0.769 -13.234 8.977 1 98.06 14 LEU B N 1
ATOM 1320 C CA . LEU B 1 14 ? -0.219 -13.703 8.016 1 98.06 14 LEU B CA 1
ATOM 1321 C C . LEU B 1 14 ? -0.432 -15.211 8.148 1 98.06 14 LEU B C 1
ATOM 1323 O O . LEU B 1 14 ? -1.466 -15.734 7.727 1 98.06 14 LEU B O 1
ATOM 1327 N N . SER B 1 15 ? 0.522 -15.828 8.664 1 95.44 15 SER B N 1
ATOM 1328 C CA . SER B 1 15 ? 0.416 -17.266 8.844 1 95.44 15 SER B CA 1
ATOM 1329 C C . SER B 1 15 ? -0.482 -17.625 10.031 1 95.44 15 SER B C 1
ATOM 1331 O O . SER B 1 15 ? -0.927 -18.766 10.164 1 95.44 15 SER B O 1
ATOM 1333 N N . LEU B 1 16 ? -0.75 -16.562 10.727 1 91.44 16 LEU B N 1
ATOM 1334 C CA . LEU B 1 16 ? -1.642 -16.75 11.867 1 91.44 16 LEU B CA 1
ATOM 1335 C C . LEU B 1 16 ? -3.102 -16.625 11.438 1 91.44 16 LEU B C 1
ATOM 1337 O O . LEU B 1 16 ? -3.393 -16.188 10.328 1 91.44 16 LEU B O 1
ATOM 1341 N N . LYS B 1 17 ? -3.982 -17.266 12.172 1 85.94 17 LYS B N 1
ATOM 1342 C CA . LYS B 1 17 ? -5.402 -17.141 11.859 1 85.94 17 LYS B CA 1
ATOM 1343 C C . LYS B 1 17 ? -5.914 -15.727 12.156 1 85.94 17 LYS B C 1
ATOM 1345 O O . LYS B 1 17 ? -6.242 -15.414 13.305 1 85.94 17 LYS B O 1
ATOM 1350 N N . ILE B 1 18 ? -5.938 -14.836 11.141 1 92.69 18 ILE B N 1
ATOM 1351 C CA . ILE B 1 18 ? -6.457 -13.484 11.297 1 92.69 18 ILE B CA 1
ATOM 1352 C C . ILE B 1 18 ? -7.617 -13.266 10.32 1 92.69 18 ILE B C 1
ATOM 1354 O O . ILE B 1 18 ? -7.875 -14.102 9.461 1 92.69 18 ILE B O 1
ATOM 1358 N N . SER B 1 19 ? -8.344 -12.164 10.562 1 95 19 SER B N 1
ATOM 1359 C CA . SER B 1 19 ? -9.508 -11.891 9.727 1 95 19 SER B CA 1
ATOM 1360 C C . SER B 1 19 ? -9.094 -11.555 8.297 1 95 19 SER B C 1
ATOM 1362 O O . SER B 1 19 ? -7.961 -11.133 8.055 1 95 19 SER B O 1
ATOM 1364 N N . LYS B 1 20 ? -9.977 -11.703 7.41 1 96.19 20 LYS B N 1
ATOM 1365 C CA . LYS B 1 20 ? -9.75 -11.391 6 1 96.19 20 LYS B CA 1
ATOM 1366 C C . LYS B 1 20 ? -9.297 -9.945 5.824 1 96.19 20 LYS B C 1
ATOM 1368 O O . LYS B 1 20 ? -8.32 -9.672 5.121 1 96.19 20 LYS B O 1
ATOM 1373 N N . ASN B 1 21 ? -10.008 -9.07 6.504 1 95.19 21 ASN B N 1
ATOM 1374 C CA . ASN B 1 21 ? -9.703 -7.652 6.355 1 95.19 21 ASN B CA 1
ATOM 1375 C C . ASN B 1 21 ? -8.312 -7.32 6.883 1 95.19 21 ASN B C 1
ATOM 1377 O O . ASN B 1 21 ? -7.617 -6.469 6.324 1 95.19 21 ASN B O 1
ATOM 1381 N N . GLU B 1 22 ? -7.965 -7.957 7.93 1 96.06 22 GLU B N 1
ATOM 1382 C CA . GLU B 1 22 ? -6.613 -7.766 8.445 1 96.06 22 GLU B CA 1
ATOM 1383 C C . GLU B 1 22 ? -5.57 -8.336 7.488 1 96.06 22 GLU B C 1
ATOM 1385 O O . GLU B 1 22 ? -4.52 -7.727 7.277 1 96.06 22 GLU B O 1
ATOM 1390 N N . SER B 1 23 ? -5.883 -9.477 6.945 1 98.06 23 SER B N 1
ATOM 1391 C CA . SER B 1 23 ? -4.984 -10.062 5.957 1 98.06 23 SER B CA 1
ATOM 1392 C C . SER B 1 23 ? -4.785 -9.133 4.766 1 98.06 23 SER B C 1
ATOM 1394 O O . SER B 1 23 ? -3.658 -8.938 4.309 1 98.06 23 SER B O 1
ATOM 1396 N N . ILE B 1 24 ? -5.848 -8.562 4.344 1 98.31 24 ILE B N 1
ATOM 1397 C CA . ILE B 1 24 ? -5.816 -7.645 3.207 1 98.31 24 ILE B CA 1
ATOM 1398 C C . ILE B 1 24 ? -4.93 -6.445 3.533 1 98.31 24 ILE B C 1
ATOM 1400 O O . ILE B 1 24 ? -4.07 -6.066 2.734 1 98.31 24 ILE B O 1
ATOM 1404 N N . SER B 1 25 ? -5.09 -5.93 4.703 1 97.75 25 SER B N 1
ATOM 1405 C CA . SER B 1 25 ? -4.297 -4.777 5.121 1 97.75 25 SER B CA 1
ATOM 1406 C C . SER B 1 25 ? -2.812 -5.129 5.195 1 97.75 25 SER B C 1
ATOM 1408 O O . SER B 1 25 ? -1.964 -4.359 4.742 1 97.75 25 SER B O 1
ATOM 1410 N N . LEU B 1 26 ? -2.506 -6.254 5.707 1 98.19 26 LEU B N 1
ATOM 1411 C CA . LEU B 1 26 ? -1.119 -6.695 5.797 1 98.19 26 LEU B CA 1
ATOM 1412 C C . LEU B 1 26 ? -0.542 -6.965 4.414 1 98.19 26 LEU B C 1
ATOM 1414 O O . LEU B 1 26 ? 0.646 -6.738 4.176 1 98.19 26 LEU B O 1
ATOM 1418 N N . LEU B 1 27 ? -1.407 -7.445 3.545 1 98.81 2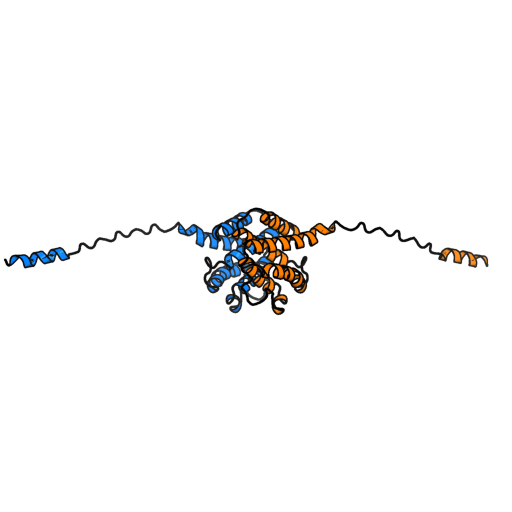7 LEU B N 1
ATOM 1419 C CA . LEU B 1 27 ? -0.963 -7.688 2.176 1 98.81 27 LEU B CA 1
ATOM 1420 C C . LEU B 1 27 ? -0.604 -6.379 1.481 1 98.81 27 LEU B C 1
ATOM 1422 O O . LEU B 1 27 ? 0.309 -6.34 0.653 1 98.81 27 LEU B O 1
ATOM 1426 N N . TYR B 1 28 ? -1.311 -5.309 1.814 1 98.69 28 TYR B N 1
ATOM 1427 C CA . TYR B 1 28 ? -0.913 -4.004 1.292 1 98.69 28 TYR B CA 1
ATOM 1428 C C . TYR B 1 28 ? 0.523 -3.678 1.682 1 98.69 28 TYR B C 1
ATOM 1430 O O . TYR B 1 28 ? 1.328 -3.283 0.834 1 98.69 28 TYR B O 1
ATOM 1438 N N . ALA B 1 29 ? 0.85 -3.855 2.943 1 98.69 29 ALA B N 1
ATOM 1439 C CA . ALA B 1 29 ? 2.199 -3.588 3.436 1 98.69 29 ALA B CA 1
ATOM 1440 C C . ALA B 1 29 ? 3.217 -4.52 2.785 1 98.69 29 ALA B C 1
ATOM 1442 O O . ALA B 1 29 ? 4.27 -4.074 2.326 1 98.69 29 ALA B O 1
ATOM 1443 N N . LEU B 1 30 ? 2.857 -5.73 2.719 1 98.69 30 LEU B N 1
ATOM 1444 C CA . LEU B 1 30 ? 3.75 -6.77 2.217 1 98.69 30 LEU B CA 1
ATOM 1445 C C . LEU B 1 30 ? 4.121 -6.508 0.76 1 98.69 30 LEU B C 1
ATOM 1447 O O . LEU B 1 30 ? 5.301 -6.391 0.427 1 98.69 30 LEU B O 1
ATOM 1451 N N . TYR B 1 31 ? 3.162 -6.305 -0.024 1 98.75 31 TYR B N 1
ATOM 1452 C CA . TYR B 1 31 ? 3.436 -6.219 -1.455 1 98.75 31 TYR B CA 1
ATOM 1453 C C . TYR B 1 31 ? 3.961 -4.836 -1.827 1 98.75 31 TYR B C 1
ATOM 1455 O O . TYR B 1 31 ? 4.762 -4.699 -2.756 1 98.75 31 TYR B O 1
ATOM 1463 N N . THR B 1 32 ? 3.5 -3.809 -1.124 1 98.56 32 THR B N 1
ATOM 1464 C CA . THR B 1 32 ? 4.113 -2.51 -1.37 1 98.56 32 THR B CA 1
ATOM 1465 C C . THR B 1 32 ? 5.605 -2.547 -1.048 1 98.56 32 THR B C 1
ATOM 1467 O O . THR B 1 32 ? 6.43 -2.07 -1.834 1 98.56 32 THR B O 1
ATOM 1470 N N . THR B 1 33 ? 5.984 -3.176 0.078 1 98 33 THR B N 1
ATOM 1471 C CA . THR B 1 33 ? 7.387 -3.324 0.458 1 98 33 THR B CA 1
ATOM 1472 C C . THR B 1 33 ? 8.148 -4.137 -0.585 1 98 33 THR B C 1
ATOM 1474 O O . THR B 1 33 ? 9.242 -3.758 -0.998 1 98 33 THR B O 1
ATOM 1477 N N . ILE B 1 34 ? 7.531 -5.176 -1.053 1 98.38 34 ILE B N 1
ATOM 1478 C CA . ILE B 1 34 ? 8.148 -6.062 -2.029 1 98.38 34 ILE B CA 1
ATOM 1479 C C . ILE B 1 34 ? 8.359 -5.316 -3.344 1 98.38 34 ILE B C 1
ATOM 1481 O O . ILE B 1 34 ? 9.477 -5.285 -3.875 1 98.38 34 ILE B O 1
ATOM 1485 N N . LEU B 1 35 ? 7.352 -4.664 -3.809 1 98.44 35 LEU B N 1
ATOM 1486 C CA . LEU B 1 35 ? 7.355 -4.109 -5.156 1 98.44 35 LEU B CA 1
ATOM 1487 C C . LEU B 1 35 ? 8.219 -2.854 -5.227 1 98.44 35 LEU B C 1
ATOM 1489 O O . LEU B 1 35 ? 8.781 -2.537 -6.277 1 98.44 35 LEU B O 1
ATOM 1493 N N . LEU B 1 36 ? 8.398 -2.219 -4.129 1 97.38 36 LEU B N 1
ATOM 1494 C CA . LEU B 1 36 ? 9.227 -1.019 -4.102 1 97.38 36 LEU B CA 1
ATOM 1495 C C . LEU B 1 36 ? 10.695 -1.377 -3.918 1 97.38 36 LEU B C 1
ATOM 1497 O O . LEU B 1 36 ? 11.578 -0.534 -4.113 1 97.38 36 LEU B O 1
ATOM 1501 N N . SER B 1 37 ? 10.961 -2.551 -3.518 1 96.06 37 SER B N 1
ATOM 1502 C CA . SER B 1 37 ? 12.32 -2.947 -3.172 1 96.06 37 SER B CA 1
ATOM 1503 C C . SER B 1 37 ? 13.195 -3.066 -4.418 1 96.06 37 SER B C 1
ATOM 1505 O O . SER B 1 37 ? 12.992 -3.959 -5.242 1 96.06 37 SER B O 1
ATOM 1507 N N . LYS B 1 38 ? 14.219 -2.32 -4.469 1 94.5 38 LYS B N 1
ATOM 1508 C CA . LYS B 1 38 ? 15.156 -2.402 -5.586 1 94.5 38 LYS B CA 1
ATOM 1509 C C . LYS B 1 38 ? 16.109 -3.586 -5.422 1 94.5 38 LYS B C 1
ATOM 1511 O O . LYS B 1 38 ? 16.766 -3.998 -6.379 1 94.5 38 LYS B O 1
ATOM 1516 N N . GLU B 1 39 ? 16.219 -4.051 -4.184 1 94.44 39 GLU B N 1
ATOM 1517 C CA . GLU B 1 39 ? 17 -5.262 -3.928 1 94.44 39 GLU B CA 1
ATOM 1518 C C . GLU B 1 39 ? 16.312 -6.488 -4.523 1 94.44 39 GLU B C 1
ATOM 1520 O O . GLU B 1 39 ? 16.969 -7.363 -5.086 1 94.44 39 GLU B O 1
ATOM 1525 N N . LEU B 1 40 ? 15.008 -6.484 -4.469 1 96.56 40 LEU B N 1
ATOM 1526 C CA . LEU B 1 40 ? 14.25 -7.617 -4.98 1 96.56 40 LEU B CA 1
ATOM 1527 C C . LEU B 1 40 ? 14.039 -7.496 -6.488 1 96.56 40 LEU B C 1
ATOM 1529 O O . LEU B 1 40 ? 14.125 -8.492 -7.211 1 96.56 40 LEU B O 1
ATOM 1533 N N . PHE B 1 41 ? 13.758 -6.293 -6.867 1 97.62 41 PHE B N 1
ATOM 1534 C CA . PHE B 1 41 ? 13.508 -6.031 -8.281 1 97.62 41 PHE B CA 1
ATOM 1535 C C . PHE B 1 41 ? 14.25 -4.781 -8.742 1 97.62 41 PHE B C 1
ATOM 1537 O O . PHE B 1 41 ? 13.773 -3.662 -8.539 1 97.62 41 PHE B O 1
ATOM 1544 N N . LYS B 1 42 ? 15.305 -5.031 -9.391 1 96.44 42 LYS B N 1
ATOM 1545 C CA . LYS B 1 42 ? 16.094 -3.895 -9.859 1 96.44 42 LYS B CA 1
ATOM 1546 C C . LYS B 1 42 ? 15.336 -3.113 -10.93 1 96.44 42 LYS B C 1
ATOM 1548 O O . LYS B 1 42 ? 15.336 -1.88 -10.922 1 96.44 42 LYS B O 1
ATOM 1553 N N . PHE B 1 43 ? 14.68 -3.896 -11.82 1 97.12 43 PHE B N 1
ATOM 1554 C CA . PHE B 1 43 ? 13.938 -3.291 -12.922 1 97.12 43 PHE B CA 1
ATOM 1555 C C . PHE B 1 43 ? 12.469 -3.697 -12.875 1 97.12 43 PHE B C 1
ATOM 1557 O O . PHE B 1 43 ? 12.133 -4.758 -12.344 1 97.12 43 PHE B O 1
ATOM 1564 N N . ASN B 1 44 ? 11.625 -2.904 -13.445 1 97 44 ASN B N 1
ATOM 1565 C CA . ASN B 1 44 ? 10.195 -3.182 -13.453 1 97 44 ASN B CA 1
ATOM 1566 C C . ASN B 1 44 ? 9.883 -4.473 -14.203 1 97 44 ASN B C 1
ATOM 1568 O O . ASN B 1 44 ? 8.922 -5.172 -13.867 1 97 44 ASN B O 1
ATOM 1572 N N . VAL B 1 45 ? 10.688 -4.781 -15.156 1 96.44 45 VAL B N 1
ATOM 1573 C CA . VAL B 1 45 ? 10.469 -5.996 -15.945 1 96.44 45 VAL B CA 1
ATOM 1574 C C . VAL B 1 45 ? 10.602 -7.223 -15.039 1 96.44 45 VAL B C 1
ATOM 1576 O O . VAL B 1 45 ? 9.93 -8.234 -15.258 1 96.44 45 VAL B O 1
ATOM 1579 N N . ASP B 1 46 ? 11.422 -7.168 -14.047 1 97.38 46 ASP B N 1
ATOM 1580 C CA . ASP B 1 46 ? 11.555 -8.25 -13.078 1 97.38 46 ASP B CA 1
ATOM 1581 C C . ASP B 1 46 ? 10.266 -8.445 -12.281 1 97.38 46 ASP B C 1
ATOM 1583 O O . ASP B 1 46 ? 9.914 -9.57 -11.922 1 97.38 46 ASP B O 1
ATOM 1587 N N . ILE B 1 47 ? 9.578 -7.379 -12.031 1 98.56 47 ILE B N 1
ATOM 1588 C CA . ILE B 1 47 ? 8.305 -7.438 -11.328 1 98.56 47 ILE B CA 1
ATOM 1589 C C . ILE B 1 47 ? 7.273 -8.172 -12.188 1 98.56 47 ILE B C 1
ATOM 1591 O O . ILE B 1 47 ? 6.492 -8.977 -11.68 1 98.56 47 ILE B O 1
ATOM 1595 N N . LYS B 1 48 ? 7.305 -7.879 -13.469 1 98.12 48 LYS B N 1
ATOM 1596 C CA . LYS B 1 48 ? 6.418 -8.57 -14.398 1 98.12 48 LYS B CA 1
ATOM 1597 C C . LYS B 1 48 ? 6.59 -10.086 -14.297 1 98.12 48 LYS B C 1
ATOM 1599 O O . LYS B 1 48 ? 5.609 -10.828 -14.195 1 98.12 48 LYS B O 1
ATOM 1604 N N . ASN B 1 49 ? 7.797 -10.492 -14.273 1 97.75 49 ASN B N 1
ATOM 1605 C CA . ASN B 1 49 ? 8.109 -11.914 -14.18 1 97.75 49 ASN B CA 1
ATOM 1606 C C . ASN B 1 49 ? 7.594 -12.516 -12.875 1 97.75 49 ASN B C 1
ATOM 1608 O O . ASN B 1 49 ? 7.199 -13.68 -12.836 1 97.75 49 ASN B O 1
ATOM 1612 N N . PHE B 1 50 ? 7.641 -11.789 -11.867 1 98.5 50 PHE B N 1
ATOM 1613 C CA . PHE B 1 50 ? 7.16 -12.211 -10.555 1 98.5 50 PHE B CA 1
ATOM 1614 C C . PHE B 1 50 ? 5.637 -12.266 -10.531 1 98.5 50 PHE B C 1
ATOM 1616 O O . PHE B 1 50 ? 5.051 -13.188 -9.961 1 98.5 50 PHE B O 1
ATOM 1623 N N . LEU B 1 51 ? 4.902 -11.328 -11.203 1 98.62 51 LEU B N 1
ATOM 1624 C CA . LEU B 1 51 ? 3.457 -11.172 -11.07 1 98.62 51 LEU B CA 1
ATOM 1625 C C . LEU B 1 51 ? 2.719 -12.109 -12.016 1 98.62 51 LEU B C 1
ATOM 1627 O O . LEU B 1 51 ? 1.611 -12.562 -11.719 1 98.62 51 LEU B O 1
ATOM 1631 N N . VAL B 1 52 ? 3.277 -12.445 -13.125 1 97.69 52 VAL B N 1
ATOM 1632 C CA . VAL B 1 52 ? 2.592 -13.203 -14.172 1 97.69 52 VAL B CA 1
ATOM 1633 C C . VAL B 1 52 ? 2.133 -14.547 -13.617 1 97.69 52 VAL B C 1
ATOM 1635 O O . VAL B 1 52 ? 0.963 -14.914 -13.75 1 97.69 52 VAL B O 1
ATOM 1638 N N . PRO B 1 53 ? 3 -15.289 -12.945 1 97.94 53 PRO B N 1
ATOM 1639 C CA . PRO B 1 53 ? 2.529 -16.547 -12.359 1 97.94 53 PRO B CA 1
ATOM 1640 C C . PRO B 1 53 ? 1.426 -16.344 -11.328 1 97.94 53 PRO B C 1
ATOM 1642 O O . PRO B 1 53 ? 0.538 -17.188 -11.188 1 97.94 53 PRO B O 1
ATOM 1645 N N . ILE B 1 54 ? 1.459 -15.266 -10.547 1 98.62 54 ILE B N 1
ATOM 1646 C CA . ILE B 1 54 ? 0.426 -14.945 -9.57 1 98.62 54 ILE B CA 1
ATOM 1647 C C . ILE B 1 54 ? -0.907 -14.727 -10.273 1 98.62 54 ILE B C 1
ATOM 1649 O O . ILE B 1 54 ? -1.933 -15.273 -9.875 1 98.62 54 ILE B O 1
ATOM 1653 N N . PHE B 1 55 ? -0.847 -13.992 -11.359 1 98.25 55 PHE B N 1
ATOM 1654 C CA . PHE B 1 55 ? -2.043 -13.695 -12.133 1 98.25 55 PHE B CA 1
ATOM 1655 C C . PHE B 1 55 ? -2.668 -14.977 -12.68 1 98.25 55 PHE B C 1
ATOM 1657 O O . PHE B 1 55 ? -3.891 -15.133 -12.656 1 98.25 55 PHE B O 1
ATOM 1664 N N . ASN B 1 56 ? -1.847 -15.828 -13.125 1 97.12 56 ASN B N 1
ATOM 1665 C CA . ASN B 1 56 ? -2.33 -17.094 -13.664 1 97.12 56 ASN B CA 1
ATOM 1666 C C . ASN B 1 56 ? -3.115 -17.875 -12.625 1 97.12 56 ASN B C 1
ATOM 1668 O O . ASN B 1 56 ? -4.156 -18.469 -12.93 1 97.12 56 ASN B O 1
ATOM 1672 N N . LYS B 1 57 ? -2.633 -17.859 -11.422 1 97.56 57 LYS B N 1
ATOM 1673 C CA . LYS B 1 57 ? -3.311 -18.578 -10.344 1 97.56 57 LYS B CA 1
ATOM 1674 C C . LYS B 1 57 ? -4.582 -17.859 -9.914 1 97.56 57 LYS B C 1
ATOM 1676 O O .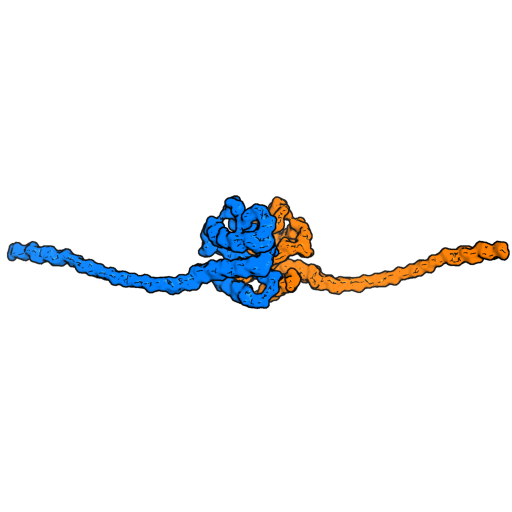 LYS B 1 57 ? -5.598 -18.484 -9.617 1 97.56 57 LYS B O 1
ATOM 1681 N N . LEU B 1 58 ? -4.562 -16.547 -9.914 1 98.12 58 LEU B N 1
ATOM 1682 C CA . LEU B 1 58 ? -5.691 -15.727 -9.469 1 98.12 58 LEU B CA 1
ATOM 1683 C C . LEU B 1 58 ? -6.82 -15.766 -10.492 1 98.12 58 LEU B C 1
ATOM 1685 O O . LEU B 1 58 ? -7.996 -15.68 -10.125 1 98.12 58 LEU B O 1
ATOM 1689 N N . GLN B 1 59 ? -6.465 -15.977 -11.75 1 96.12 59 GLN B N 1
ATOM 1690 C CA . GLN B 1 59 ? -7.41 -15.898 -12.859 1 96.12 59 GLN B CA 1
ATOM 1691 C C . GLN B 1 59 ? -8.562 -16.875 -12.672 1 96.12 59 GLN B C 1
ATOM 1693 O O . GLN B 1 59 ? -9.695 -16.594 -13.062 1 96.12 59 GLN B O 1
ATOM 1698 N N . SER B 1 60 ? -8.312 -18 -12.016 1 94.06 60 SER B N 1
ATOM 1699 C CA . SER B 1 60 ? -9.297 -19.062 -11.859 1 94.06 60 SER B CA 1
ATOM 1700 C C . SER B 1 60 ? -10.211 -18.797 -10.672 1 94.06 60 SER B C 1
ATOM 1702 O O . SER B 1 60 ? -11.219 -19.484 -10.484 1 94.06 60 SER B O 1
ATOM 1704 N N . GLN B 1 61 ? -9.852 -17.781 -9.859 1 96.81 61 GLN B N 1
ATOM 1705 C CA . GLN B 1 61 ? -10.656 -17.484 -8.672 1 96.81 61 GLN B CA 1
ATOM 1706 C C . GLN B 1 61 ? -11.93 -16.734 -9.047 1 96.81 61 GLN B C 1
ATOM 1708 O O . GLN B 1 61 ? -11.922 -15.914 -9.961 1 96.81 61 GLN B O 1
ATOM 1713 N N . PRO B 1 62 ? -12.984 -16.953 -8.391 1 95.5 62 PRO B N 1
ATOM 1714 C CA . PRO B 1 62 ? -14.305 -16.438 -8.758 1 95.5 62 PRO B CA 1
ATOM 1715 C C . PRO B 1 62 ? -14.32 -14.914 -8.898 1 95.5 62 PRO B C 1
ATOM 1717 O O . PRO B 1 62 ? -14.992 -14.383 -9.789 1 95.5 62 PRO B O 1
ATOM 1720 N N . GLU B 1 63 ? -13.594 -14.211 -8.008 1 95 63 GLU B N 1
ATOM 1721 C CA . GLU B 1 63 ? -13.672 -12.75 -8.008 1 95 63 GLU B CA 1
ATOM 1722 C C . GLU B 1 63 ? -12.914 -12.156 -9.195 1 95 63 GLU B C 1
ATOM 1724 O O . GLU B 1 63 ? -13.086 -10.984 -9.523 1 95 63 GLU B O 1
ATOM 1729 N N . PHE B 1 64 ? -12.148 -13.055 -9.898 1 94.69 64 PHE B N 1
ATOM 1730 C CA . PHE B 1 64 ? -11.406 -12.57 -11.055 1 94.69 64 PHE B CA 1
ATOM 1731 C C . PHE B 1 64 ? -11.891 -13.25 -12.328 1 94.69 64 PHE B C 1
ATOM 1733 O O . PHE B 1 64 ? -11.523 -12.836 -13.438 1 94.69 64 PHE B O 1
ATOM 1740 N N . SER B 1 65 ? -12.594 -14.32 -12.25 1 84.88 65 SER B N 1
ATOM 1741 C CA . SER B 1 65 ? -13.008 -15.156 -13.367 1 84.88 65 SER B CA 1
ATOM 1742 C C . SER B 1 65 ? -14.062 -14.469 -14.219 1 84.88 65 SER B C 1
ATOM 1744 O O . SER B 1 65 ? -14.172 -14.727 -15.422 1 84.88 65 SER B O 1
ATOM 1746 N N . LYS B 1 66 ? -14.789 -13.703 -13.594 1 77.81 66 LYS B N 1
ATOM 1747 C CA . LYS B 1 66 ? -15.922 -13.125 -14.32 1 77.81 66 LYS B CA 1
ATOM 1748 C C . LYS B 1 66 ? -15.461 -12.039 -15.289 1 77.81 66 LYS B C 1
ATOM 1750 O O . LYS B 1 66 ? -16.25 -11.539 -16.094 1 77.81 66 LYS B O 1
ATOM 1755 N N . GLN B 1 67 ? -14.273 -11.828 -15.164 1 70.44 67 GLN B N 1
ATOM 1756 C CA . GLN B 1 67 ? -13.766 -10.789 -16.047 1 70.44 67 GLN B CA 1
ATOM 1757 C C . GLN B 1 67 ? -13.414 -11.359 -17.422 1 70.44 67 GLN B C 1
ATOM 1759 O O . GLN B 1 67 ? -13 -12.516 -17.531 1 70.44 67 GLN B O 1
ATOM 1764 N N . ARG B 1 68 ? -13.859 -10.75 -18.469 1 68.94 68 ARG B N 1
ATOM 1765 C CA . ARG B 1 68 ? -13.664 -11.172 -19.844 1 68.94 68 ARG B CA 1
ATOM 1766 C C . ARG B 1 68 ? -12.188 -11.156 -20.219 1 68.94 68 ARG B C 1
ATOM 1768 O O . ARG B 1 68 ? -11.75 -11.898 -21.094 1 68.94 68 ARG B O 1
ATOM 1775 N N . LYS B 1 69 ? -11.578 -10.438 -19.516 1 76.56 69 LYS B N 1
ATOM 1776 C CA . LYS B 1 69 ? -10.172 -10.281 -19.891 1 76.56 69 LYS B CA 1
ATOM 1777 C C . LYS B 1 69 ? -9.258 -10.953 -18.859 1 76.56 69 LYS B C 1
ATOM 1779 O O . LYS B 1 69 ? -9.578 -10.992 -17.672 1 76.56 69 LYS B O 1
ATOM 1784 N N . PRO B 1 70 ? -8.188 -11.516 -19.469 1 84.81 70 PRO B N 1
ATOM 1785 C CA . PRO B 1 70 ? -7.199 -12.102 -18.562 1 84.81 70 PRO B CA 1
ATOM 1786 C C . PRO B 1 70 ? -6.668 -11.102 -17.531 1 84.81 70 PRO B C 1
ATOM 1788 O O . PRO B 1 70 ? -6.57 -9.906 -17.828 1 84.81 70 PRO B O 1
ATOM 1791 N N . LEU B 1 71 ? -6.445 -11.648 -16.344 1 92.44 71 LEU B N 1
ATOM 1792 C CA . LEU B 1 71 ? -5.832 -10.82 -15.32 1 92.44 71 LEU B CA 1
ATOM 1793 C C . LEU B 1 71 ? -4.367 -10.539 -15.648 1 92.44 71 LEU B C 1
ATOM 1795 O O . LEU B 1 71 ? -3.512 -11.414 -15.469 1 92.44 71 LEU B O 1
ATOM 1799 N N . GLU B 1 72 ? -4.125 -9.445 -16.156 1 93.31 72 GLU B N 1
ATOM 1800 C CA . GLU B 1 72 ? -2.783 -9.008 -16.531 1 93.31 72 GLU B CA 1
ATOM 1801 C C . GLU B 1 72 ? -2.699 -7.484 -16.594 1 93.31 72 GLU B C 1
ATOM 1803 O O . GLU B 1 72 ? -3.717 -6.809 -16.766 1 93.31 72 GLU B O 1
ATOM 1808 N N . PHE B 1 73 ? -1.512 -7.059 -16.453 1 96.25 73 PHE B N 1
ATOM 1809 C CA . PHE B 1 73 ? -1.298 -5.633 -16.672 1 96.25 73 PHE B CA 1
ATOM 1810 C C . PHE B 1 73 ? -0.83 -5.371 -18.094 1 96.25 73 PHE B C 1
ATOM 1812 O O . PHE B 1 73 ? -0.066 -6.16 -18.656 1 96.25 73 PHE B O 1
ATOM 1819 N N . GLY B 1 74 ? -1.337 -4.277 -18.656 1 95.25 74 GLY B N 1
ATOM 1820 C CA . GLY B 1 74 ? -0.762 -3.826 -19.906 1 95.25 74 GLY B CA 1
ATOM 1821 C C . GLY B 1 74 ? 0.707 -3.463 -19.797 1 95.25 74 GLY B C 1
ATOM 1822 O O . GLY B 1 74 ? 1.201 -3.182 -18.703 1 95.25 74 GLY B O 1
ATOM 1823 N N . ASP B 1 75 ? 1.412 -3.426 -20.938 1 95.19 75 ASP B N 1
ATOM 1824 C CA . ASP B 1 75 ? 2.848 -3.166 -20.953 1 95.19 75 ASP B CA 1
ATOM 1825 C C . ASP B 1 75 ? 3.164 -1.789 -20.375 1 95.19 75 ASP B C 1
ATOM 1827 O O . ASP B 1 75 ? 4.199 -1.604 -19.719 1 95.19 75 ASP B O 1
ATOM 1831 N N . TYR B 1 76 ? 2.279 -0.905 -20.578 1 95.75 76 TYR B N 1
ATOM 1832 C CA . TYR B 1 76 ? 2.516 0.463 -20.125 1 95.75 76 TYR B CA 1
ATOM 1833 C C . TYR B 1 76 ? 2.576 0.538 -18.609 1 95.75 76 TYR B C 1
ATOM 1835 O O . TYR B 1 76 ? 3.252 1.405 -18.047 1 95.75 76 TYR B O 1
ATOM 1843 N N . VAL B 1 77 ? 1.929 -0.323 -17.953 1 96.94 77 VAL B N 1
ATOM 1844 C CA . VAL B 1 77 ? 1.894 -0.331 -16.5 1 96.94 77 VAL B CA 1
ATOM 1845 C C . VAL B 1 77 ? 3.289 -0.624 -15.945 1 96.94 77 VAL B C 1
ATOM 1847 O O . VAL B 1 77 ? 3.711 -0.024 -14.953 1 96.94 77 VAL B O 1
ATOM 1850 N N . TYR B 1 78 ? 4.035 -1.415 -16.656 1 97.56 78 TYR B N 1
ATOM 1851 C CA . TYR B 1 78 ? 5.328 -1.866 -16.156 1 97.56 78 TYR B CA 1
ATOM 1852 C C . TYR B 1 78 ? 6.402 -0.811 -16.391 1 97.56 78 TYR B C 1
ATOM 1854 O O . TYR B 1 78 ? 7.566 -1.005 -16.031 1 97.56 78 TYR B O 1
ATOM 1862 N N . ARG B 1 79 ? 5.988 0.308 -16.938 1 96.5 79 ARG B N 1
ATOM 1863 C CA . ARG B 1 79 ? 6.934 1.402 -17.141 1 96.5 79 ARG B CA 1
ATOM 1864 C C . ARG B 1 79 ? 7.113 2.219 -15.867 1 96.5 79 ARG B C 1
ATOM 1866 O O . ARG B 1 79 ? 8.039 3.021 -15.758 1 96.5 79 ARG B O 1
ATOM 1873 N N . SER B 1 80 ? 6.211 1.962 -14.961 1 96 80 SER B N 1
ATOM 1874 C CA . SER B 1 80 ? 6.242 2.711 -13.711 1 96 80 SER B CA 1
ATOM 1875 C C . SER B 1 80 ? 5.977 1.803 -12.516 1 96 80 SER B C 1
ATOM 1877 O O . SER B 1 80 ? 4.906 1.201 -12.414 1 96 80 SER B O 1
ATOM 1879 N N . ARG B 1 81 ? 6.895 1.861 -11.562 1 96 81 ARG B N 1
ATOM 1880 C CA . ARG B 1 81 ? 6.738 1.076 -10.344 1 96 81 ARG B CA 1
ATOM 1881 C C . ARG B 1 81 ? 5.484 1.488 -9.578 1 96 81 ARG B C 1
ATOM 1883 O O . ARG B 1 81 ? 4.77 0.639 -9.039 1 96 81 ARG B O 1
ATOM 1890 N N . SER B 1 82 ? 5.25 2.766 -9.555 1 95.81 82 SER B N 1
ATOM 1891 C CA . SER B 1 82 ? 4.086 3.307 -8.867 1 95.81 82 SER B CA 1
ATOM 1892 C C . SER B 1 82 ? 2.789 2.795 -9.477 1 95.81 82 SER B C 1
ATOM 1894 O O . SER B 1 82 ? 1.851 2.443 -8.758 1 95.81 82 SER B O 1
ATOM 1896 N N . LEU B 1 83 ? 2.742 2.754 -10.789 1 96.06 83 LEU B N 1
ATOM 1897 C CA . LEU B 1 83 ? 1.551 2.268 -11.484 1 96.06 83 LEU B CA 1
ATOM 1898 C C . LEU B 1 83 ? 1.328 0.785 -11.203 1 96.06 83 LEU B C 1
ATOM 1900 O O . LEU B 1 83 ? 0.192 0.35 -11.008 1 96.06 83 LEU B O 1
ATOM 1904 N N . ILE B 1 84 ? 2.391 -0.011 -11.188 1 98.31 84 ILE B N 1
ATOM 1905 C CA . ILE B 1 84 ? 2.301 -1.431 -10.867 1 98.31 84 ILE B CA 1
ATOM 1906 C C . ILE B 1 84 ? 1.672 -1.605 -9.484 1 98.31 84 ILE B C 1
ATOM 1908 O O . ILE B 1 84 ? 0.733 -2.387 -9.32 1 98.31 84 ILE B O 1
ATOM 1912 N N . ILE B 1 85 ? 2.154 -0.874 -8.539 1 98.25 85 ILE B N 1
ATOM 1913 C CA . ILE B 1 85 ? 1.702 -0.973 -7.152 1 98.25 85 ILE B CA 1
ATOM 1914 C C . ILE B 1 85 ? 0.226 -0.591 -7.066 1 98.25 85 ILE B C 1
ATOM 1916 O O . ILE B 1 85 ? -0.571 -1.307 -6.453 1 98.25 85 ILE B O 1
ATOM 1920 N N . ALA B 1 86 ? -0.117 0.485 -7.738 1 97.12 86 ALA B N 1
ATOM 1921 C CA . ALA B 1 86 ? -1.496 0.966 -7.719 1 97.12 86 ALA B CA 1
ATOM 1922 C C . ALA B 1 86 ? -2.457 -0.104 -8.227 1 97.12 86 ALA B C 1
ATOM 1924 O O . ALA B 1 86 ? -3.471 -0.393 -7.586 1 97.12 86 ALA B O 1
ATOM 1925 N N . ARG B 1 87 ? -2.096 -0.687 -9.289 1 97.06 87 ARG B N 1
ATOM 1926 C CA . ARG B 1 87 ? -2.965 -1.689 -9.891 1 97.06 87 ARG B CA 1
ATOM 1927 C C . ARG B 1 87 ? -3.002 -2.961 -9.055 1 97.06 87 ARG B C 1
ATOM 1929 O O . ARG B 1 87 ? -4.055 -3.59 -8.914 1 97.06 87 ARG B O 1
ATOM 1936 N N . PHE B 1 88 ? -1.892 -3.295 -8.531 1 98.38 88 PHE B N 1
ATOM 1937 C CA . PHE B 1 88 ? -1.821 -4.535 -7.77 1 98.38 88 PHE B CA 1
ATOM 1938 C C . PHE B 1 88 ? -2.584 -4.41 -6.457 1 98.38 88 PHE B C 1
ATOM 1940 O O . PHE B 1 88 ? -3.197 -5.371 -5.992 1 98.38 88 PHE B O 1
ATOM 1947 N N . ILE B 1 89 ? -2.584 -3.242 -5.879 1 98 89 ILE B N 1
ATOM 1948 C CA . ILE B 1 89 ? -3.326 -2.975 -4.652 1 98 89 ILE B CA 1
ATOM 1949 C C . ILE B 1 89 ? -4.812 -3.244 -4.879 1 98 89 ILE B C 1
ATOM 1951 O O . ILE B 1 89 ? -5.496 -3.762 -3.994 1 98 89 ILE B O 1
ATOM 1955 N N . ARG B 1 90 ? -5.289 -2.951 -6.039 1 97 90 ARG B N 1
ATOM 1956 C CA . ARG B 1 90 ? -6.691 -3.201 -6.359 1 97 90 ARG B CA 1
ATOM 1957 C C . ARG B 1 90 ? -6.977 -4.695 -6.445 1 97 90 ARG B C 1
ATOM 1959 O O . ARG B 1 90 ? -8.07 -5.148 -6.086 1 97 90 ARG B O 1
ATOM 1966 N N . ILE B 1 91 ? -6.027 -5.422 -6.926 1 97.62 91 ILE B N 1
ATOM 1967 C CA . ILE B 1 91 ? -6.152 -6.875 -6.945 1 97.62 91 ILE B CA 1
ATOM 1968 C C . ILE B 1 91 ? -6.258 -7.402 -5.516 1 97.62 91 ILE B C 1
ATOM 1970 O O . ILE B 1 91 ? -7.117 -8.234 -5.219 1 97.62 91 ILE B O 1
ATOM 1974 N N . ILE B 1 92 ? -5.434 -6.902 -4.684 1 98.5 92 ILE B N 1
ATOM 1975 C CA . ILE B 1 92 ? -5.457 -7.301 -3.279 1 98.5 92 ILE B CA 1
ATOM 1976 C C . ILE B 1 92 ? -6.809 -6.957 -2.664 1 98.5 92 ILE B C 1
ATOM 1978 O O . ILE B 1 92 ? -7.41 -7.773 -1.966 1 98.5 92 ILE B O 1
ATOM 1982 N N . GLN B 1 93 ? -7.281 -5.781 -2.939 1 97.31 93 GLN B N 1
ATOM 1983 C CA . GLN B 1 93 ? -8.531 -5.281 -2.387 1 97.31 93 GLN B CA 1
ATOM 1984 C C . GLN B 1 93 ? -9.695 -6.219 -2.713 1 97.31 93 GLN B C 1
ATOM 1986 O O . GLN B 1 93 ? -10.594 -6.41 -1.894 1 97.31 93 GLN B O 1
ATOM 1991 N N . LYS B 1 94 ? -9.656 -6.828 -3.871 1 96.5 94 LYS B N 1
ATOM 1992 C CA . LYS B 1 94 ? -10.758 -7.656 -4.352 1 96.5 94 LYS B CA 1
ATOM 1993 C C . LYS B 1 94 ? -10.578 -9.109 -3.928 1 96.5 94 LYS B C 1
ATOM 1995 O O . LYS B 1 94 ? -11.461 -9.938 -4.145 1 96.5 94 LYS B O 1
ATOM 2000 N N . SER B 1 95 ? -9.461 -9.414 -3.381 1 97.75 95 SER B N 1
ATOM 2001 C CA . SER B 1 95 ? -9.086 -10.805 -3.139 1 97.75 95 SER B CA 1
ATOM 2002 C C . SER B 1 95 ? -9.938 -11.422 -2.033 1 97.75 95 SER B C 1
ATOM 2004 O O . SER B 1 95 ? -10.188 -10.789 -1.007 1 97.75 95 SER B O 1
ATOM 2006 N N . GLU B 1 96 ? -10.367 -12.625 -2.287 1 97.44 96 GLU B N 1
ATOM 2007 C CA . GLU B 1 96 ? -11.039 -13.453 -1.297 1 97.44 96 GLU B CA 1
ATOM 2008 C C . GLU B 1 96 ? -10.094 -14.5 -0.716 1 97.44 96 GLU B C 1
ATOM 2010 O O . GLU B 1 96 ? -8.891 -14.484 -0.993 1 97.44 96 GLU B O 1
ATOM 2015 N N . ASP B 1 97 ? -10.617 -15.359 0.078 1 97.12 97 ASP B N 1
ATOM 2016 C CA . ASP B 1 97 ? -9.797 -16.203 0.948 1 97.12 97 ASP B CA 1
ATOM 2017 C C . ASP B 1 97 ? -8.773 -17 0.142 1 97.12 97 ASP B C 1
ATOM 2019 O O . ASP B 1 97 ? -7.574 -16.953 0.446 1 97.12 97 ASP B O 1
ATOM 2023 N N . LYS B 1 98 ? -9.219 -17.688 -0.861 1 97.62 98 LYS B N 1
ATOM 2024 C CA . LYS B 1 98 ? -8.281 -18.484 -1.65 1 97.62 98 LYS B CA 1
ATOM 2025 C C . LYS B 1 98 ? -7.25 -17.609 -2.336 1 97.62 98 LYS B C 1
ATOM 2027 O O . LYS B 1 98 ? -6.07 -17.969 -2.414 1 97.62 98 LYS B O 1
ATOM 2032 N N . SER B 1 99 ? -7.617 -16.484 -2.867 1 98.38 99 SER B N 1
ATOM 2033 C CA . SER B 1 99 ? -6.715 -15.523 -3.492 1 98.38 99 SER B CA 1
ATOM 2034 C C . SER B 1 99 ? -5.707 -14.969 -2.488 1 98.38 99 SER B C 1
ATOM 2036 O O . SER B 1 99 ? -4.535 -14.781 -2.818 1 98.38 99 SER B O 1
ATOM 2038 N N . ILE B 1 100 ? -6.172 -14.719 -1.271 1 98.56 100 ILE B N 1
ATOM 2039 C CA . ILE B 1 100 ? -5.297 -14.266 -0.199 1 98.56 100 ILE B CA 1
ATOM 2040 C C . ILE B 1 100 ? -4.207 -15.305 0.058 1 98.56 100 ILE B C 1
ATOM 2042 O O . ILE B 1 100 ? -3.029 -14.961 0.172 1 98.56 100 ILE B O 1
ATOM 2046 N N . ASP B 1 10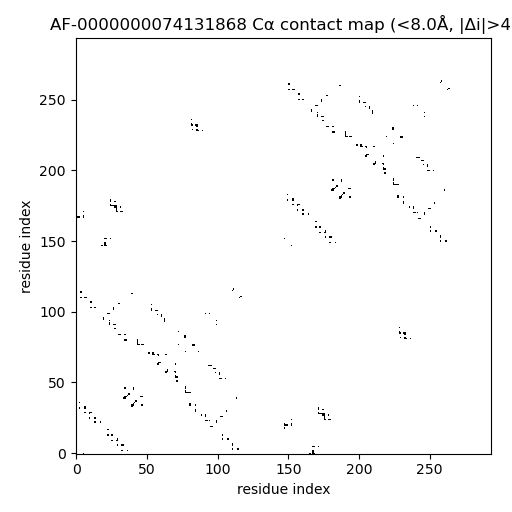1 ? -4.598 -16.516 0.022 1 98.38 101 ASP B N 1
ATOM 2047 C CA . ASP B 1 101 ? -3.635 -17.594 0.224 1 98.38 101 ASP B CA 1
ATOM 2048 C C . ASP B 1 101 ? -2.615 -17.641 -0.912 1 98.38 101 ASP B C 1
ATOM 2050 O O . ASP B 1 101 ? -1.426 -17.859 -0.677 1 98.38 101 ASP B O 1
ATOM 2054 N N . ILE B 1 102 ? -3.109 -17.453 -2.07 1 98.69 102 ILE B N 1
ATOM 2055 C CA . ILE B 1 102 ? -2.24 -17.438 -3.242 1 98.69 102 ILE B CA 1
ATOM 2056 C C . ILE B 1 102 ? -1.207 -16.328 -3.105 1 98.69 102 ILE B C 1
ATOM 2058 O O . ILE B 1 102 ? -0.016 -16.531 -3.342 1 98.69 102 ILE B O 1
ATOM 2062 N N . LEU B 1 103 ? -1.634 -15.172 -2.715 1 98.81 103 LEU B N 1
ATOM 2063 C CA . LEU B 1 103 ? -0.764 -14.008 -2.562 1 98.81 103 LEU B CA 1
ATOM 2064 C C . LEU B 1 103 ? 0.268 -14.242 -1.463 1 98.81 103 LEU B C 1
ATOM 2066 O O . LEU B 1 103 ? 1.447 -13.93 -1.636 1 98.81 103 LEU B O 1
ATOM 2070 N N . ILE B 1 104 ? -0.169 -14.812 -0.364 1 98.75 104 ILE B N 1
ATOM 2071 C CA . ILE B 1 104 ? 0.73 -15.094 0.751 1 98.75 104 ILE B CA 1
ATOM 2072 C C . ILE B 1 104 ? 1.789 -16.109 0.319 1 98.75 104 ILE B C 1
ATOM 2074 O O . ILE B 1 104 ? 2.982 -15.898 0.551 1 98.75 104 ILE B O 1
ATOM 2078 N N . SER B 1 105 ? 1.37 -17.125 -0.357 1 98.62 105 SER B N 1
ATOM 2079 C CA . SER B 1 105 ? 2.283 -18.172 -0.789 1 98.62 105 SER B CA 1
ATOM 2080 C C . SER B 1 105 ? 3.316 -17.641 -1.775 1 98.62 105 SER B C 1
ATOM 2082 O O . SER B 1 105 ? 4.496 -18 -1.701 1 98.62 105 SER B O 1
ATOM 2084 N N . ALA B 1 106 ? 2.898 -16.844 -2.672 1 98.69 106 ALA B N 1
ATOM 2085 C CA . ALA B 1 106 ? 3.809 -16.266 -3.664 1 98.69 106 ALA B CA 1
ATOM 2086 C C . ALA B 1 106 ? 4.867 -15.398 -2.998 1 98.69 106 ALA B C 1
ATOM 2088 O O . ALA B 1 106 ? 6.047 -15.461 -3.355 1 98.69 106 ALA B O 1
ATOM 2089 N N . ALA B 1 107 ? 4.453 -14.594 -2.074 1 98.69 107 ALA B N 1
ATOM 2090 C CA . ALA B 1 107 ? 5.395 -13.742 -1.347 1 98.69 107 ALA B CA 1
ATOM 2091 C C . ALA B 1 107 ? 6.379 -14.586 -0.536 1 98.69 107 ALA B C 1
ATOM 2093 O O . ALA B 1 107 ? 7.57 -14.281 -0.486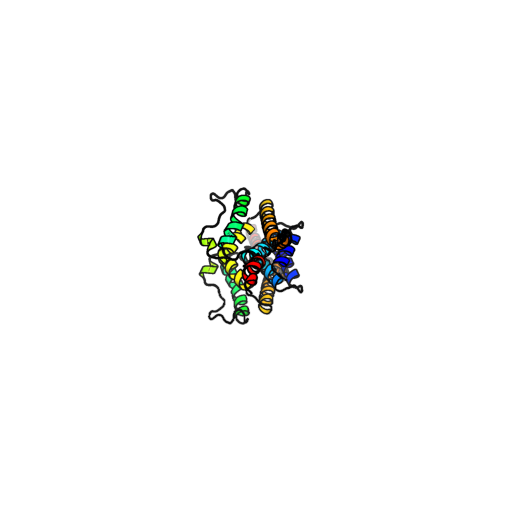 1 98.69 107 ALA B O 1
ATOM 2094 N N . GLN B 1 108 ? 5.824 -15.594 0.081 1 98.31 108 GLN B N 1
ATOM 2095 C CA . GLN B 1 108 ? 6.672 -16.484 0.863 1 98.31 108 GLN B CA 1
ATOM 2096 C C . GLN B 1 108 ? 7.758 -17.109 -0.005 1 98.31 108 GLN B C 1
ATOM 2098 O O . GLN B 1 108 ? 8.922 -17.172 0.396 1 98.31 108 GLN B O 1
ATOM 2103 N N . GLU B 1 109 ? 7.367 -17.578 -1.115 1 98.19 109 GLU B N 1
ATOM 2104 C CA . GLU B 1 109 ? 8.32 -18.188 -2.035 1 98.19 109 GLU B CA 1
ATOM 2105 C C . GLU B 1 109 ? 9.398 -17.188 -2.451 1 98.19 109 GLU B C 1
ATOM 2107 O O . GLU B 1 109 ? 10.586 -17.531 -2.479 1 98.19 109 GLU B O 1
ATOM 2112 N N . LEU B 1 110 ? 9.023 -15.992 -2.746 1 98 110 LEU B N 1
ATOM 2113 C CA . LEU B 1 110 ? 9.961 -14.945 -3.131 1 98 110 LEU B CA 1
ATOM 2114 C C . LEU B 1 110 ? 10.953 -14.672 -2.008 1 98 110 LEU B C 1
ATOM 2116 O O . LEU B 1 110 ? 12.164 -14.633 -2.24 1 98 110 LEU B O 1
ATOM 2120 N N . VAL B 1 111 ? 10.469 -14.5 -0.813 1 97.25 111 VAL B N 1
ATOM 2121 C CA . VAL B 1 111 ? 11.273 -14.125 0.34 1 97.25 111 VAL B CA 1
ATOM 2122 C C . VAL B 1 111 ? 12.234 -15.258 0.696 1 97.25 111 VAL B C 1
ATOM 2124 O O . VAL B 1 111 ? 13.406 -15.031 0.976 1 97.25 111 VAL B O 1
ATOM 2127 N N . ASP B 1 112 ? 11.75 -16.469 0.615 1 96.12 112 ASP B N 1
ATOM 2128 C CA . ASP B 1 112 ? 12.586 -17.625 0.918 1 96.12 112 ASP B CA 1
ATOM 2129 C C . ASP B 1 112 ? 13.703 -17.781 -0.106 1 96.12 112 ASP B C 1
ATOM 2131 O O . ASP B 1 112 ? 14.844 -18.078 0.255 1 96.12 112 ASP B O 1
ATOM 2135 N N . SER B 1 113 ? 13.359 -17.672 -1.33 1 95.56 113 SER B N 1
ATOM 2136 C CA . SER B 1 113 ? 14.344 -17.828 -2.395 1 95.56 113 SER B CA 1
ATOM 2137 C C . SER B 1 113 ? 15.422 -16.766 -2.316 1 95.56 113 SER B C 1
ATOM 2139 O O . SER B 1 113 ? 16.594 -17.031 -2.598 1 95.56 113 SER B O 1
ATOM 2141 N N . LYS B 1 114 ? 15.086 -15.586 -1.895 1 93.94 114 LYS B N 1
ATOM 2142 C CA . LYS B 1 114 ? 16 -14.461 -1.899 1 93.94 114 LYS B CA 1
ATOM 2143 C C . LYS B 1 114 ? 16.875 -14.453 -0.641 1 93.94 114 LYS B C 1
ATOM 2145 O O . LYS B 1 114 ? 18.062 -14.164 -0.707 1 93.94 114 LYS B O 1
ATOM 2150 N N . TYR B 1 115 ? 16.281 -14.758 0.441 1 91.62 115 TYR B N 1
ATOM 2151 C CA . TYR B 1 115 ? 16.984 -14.461 1.688 1 91.62 115 TYR B CA 1
ATOM 2152 C C . TYR B 1 115 ? 17.375 -15.75 2.408 1 91.62 115 TYR B C 1
ATOM 2154 O O . TYR B 1 115 ? 18.125 -15.711 3.383 1 91.62 115 TYR B O 1
ATOM 2162 N N . ASN B 1 116 ? 16.859 -16.797 2.176 1 83 116 ASN B N 1
ATOM 2163 C CA . ASN B 1 116 ? 17.25 -18.047 2.82 1 83 116 ASN B CA 1
ATOM 2164 C C . ASN B 1 116 ? 18.188 -18.875 1.931 1 83 116 ASN B C 1
ATOM 2166 O O . ASN B 1 116 ? 18.953 -19.703 2.424 1 83 116 ASN B O 1
ATOM 2170 N N . ASN B 1 117 ? 18 -18.953 0.587 1 63.19 117 ASN B N 1
ATOM 2171 C CA . ASN B 1 117 ? 18.859 -19.844 -0.182 1 63.19 117 ASN B CA 1
ATOM 2172 C C . ASN B 1 117 ? 20.297 -19.359 -0.184 1 63.19 117 ASN B C 1
ATOM 2174 O O . ASN B 1 117 ? 21.141 -19.891 -0.917 1 63.19 117 ASN B O 1
ATOM 2178 N N . VAL B 1 118 ? 20.656 -18.297 0.472 1 51.81 118 VAL B N 1
ATOM 2179 C CA . VAL B 1 118 ? 22.109 -18.125 0.339 1 51.81 118 VAL B CA 1
ATOM 2180 C C . VAL B 1 118 ? 22.828 -19.359 0.865 1 51.81 118 VAL B C 1
ATOM 2182 O O . VAL B 1 118 ? 24.031 -19.531 0.613 1 51.81 118 VAL B O 1
ATOM 2185 N N . SER B 1 119 ? 22.188 -19.922 1.889 1 43.28 119 SER B N 1
ATOM 2186 C CA . SER B 1 119 ? 23.219 -20.797 2.443 1 43.28 119 SER B CA 1
ATOM 2187 C C . SER B 1 119 ? 23.484 -21.984 1.52 1 43.28 119 SER B C 1
ATOM 2189 O O . SER B 1 119 ? 24.219 -22.906 1.88 1 43.28 119 SER B O 1
ATOM 2191 N N . LYS B 1 120 ? 22.438 -22.375 0.717 1 44.06 120 LYS B N 1
ATOM 2192 C CA . LYS B 1 120 ? 22.922 -23.625 0.142 1 44.06 120 LYS B CA 1
ATOM 2193 C C . LYS B 1 120 ? 24.094 -23.375 -0.788 1 44.06 120 LYS B C 1
ATOM 2195 O O . LYS B 1 120 ? 23.922 -23.172 -1.989 1 44.06 120 LYS B O 1
ATOM 2200 N N . LYS B 1 121 ? 24.812 -22.438 -0.543 1 40.03 121 LYS B N 1
ATOM 2201 C CA . LYS B 1 121 ? 26.078 -22.453 -1.266 1 40.03 121 LYS B CA 1
ATOM 2202 C C . LYS B 1 121 ? 26.609 -23.875 -1.42 1 40.03 121 LYS B C 1
ATOM 2204 O O . LYS B 1 121 ? 26.781 -24.594 -0.43 1 40.03 121 LYS B O 1
ATOM 2209 N N . THR B 1 122 ? 26.203 -24.484 -2.531 1 38.94 122 THR B N 1
ATOM 2210 C CA . THR B 1 122 ? 26.922 -25.688 -2.943 1 38.94 122 THR B CA 1
ATOM 2211 C C . THR B 1 122 ? 28.391 -25.594 -2.557 1 38.94 122 THR B C 1
ATOM 2213 O O . THR B 1 122 ? 29.047 -24.578 -2.807 1 38.94 122 THR B O 1
ATOM 2216 N N . PRO B 1 123 ? 28.828 -26.375 -1.584 1 40.78 123 PRO B N 1
ATOM 2217 C CA . PRO B 1 123 ? 30.266 -26.453 -1.354 1 40.78 123 PRO B CA 1
ATOM 2218 C C . PRO B 1 123 ? 31.078 -26.375 -2.645 1 40.78 123 PRO B C 1
ATOM 2220 O O . PRO B 1 123 ? 30.859 -27.172 -3.562 1 40.78 123 PRO B O 1
ATOM 2223 N N . THR B 1 124 ? 31.141 -25.188 -3.197 1 37.28 124 THR B N 1
ATOM 2224 C CA . THR B 1 124 ? 32.062 -25.047 -4.328 1 37.28 124 THR B CA 1
ATOM 2225 C C . THR B 1 124 ? 33.25 -25.984 -4.195 1 37.28 124 THR B C 1
ATOM 2227 O O . THR B 1 124 ? 33.938 -25.984 -3.18 1 37.28 124 THR B O 1
ATOM 2230 N N . THR B 1 125 ? 33.062 -27.234 -4.652 1 34.06 125 THR B N 1
ATOM 2231 C CA . THR B 1 125 ? 34.156 -28.156 -4.832 1 34.06 125 THR B CA 1
ATOM 2232 C C . THR B 1 125 ? 35.438 -27.422 -5.281 1 34.06 125 THR B C 1
ATOM 2234 O O . THR B 1 125 ? 35.438 -26.75 -6.305 1 34.06 125 THR B O 1
ATOM 2237 N N . GLU B 1 126 ? 36.156 -26.875 -4.281 1 35.5 126 GLU B N 1
ATOM 2238 C CA . GLU B 1 126 ? 37.5 -26.328 -4.477 1 35.5 126 GLU B CA 1
ATOM 2239 C C . GLU B 1 126 ? 38.281 -27.125 -5.516 1 35.5 126 GLU B C 1
ATOM 2241 O O . GLU B 1 126 ? 38.562 -28.312 -5.309 1 35.5 126 GLU B O 1
ATOM 2246 N N . LYS B 1 127 ? 37.844 -27.078 -6.816 1 33.28 127 LYS B N 1
ATOM 2247 C CA . LYS B 1 127 ? 38.688 -27.719 -7.824 1 33.28 127 LYS B CA 1
ATOM 2248 C C . LYS B 1 127 ? 40.156 -27.453 -7.543 1 33.28 127 LYS B C 1
ATOM 2250 O O . LYS B 1 127 ? 40.594 -26.312 -7.41 1 33.28 127 LYS B O 1
ATOM 2255 N N . LYS B 1 128 ? 40.812 -28.312 -6.809 1 32 128 LYS B N 1
ATOM 2256 C CA . LYS B 1 128 ? 42.25 -28.359 -6.59 1 32 128 LYS B CA 1
ATOM 2257 C C . LYS B 1 128 ? 43.031 -28 -7.863 1 32 128 LYS B C 1
ATOM 2259 O O . LYS B 1 128 ? 42.906 -28.703 -8.867 1 32 128 LYS B O 1
ATOM 2264 N N . LYS B 1 129 ? 43 -26.734 -8.242 1 32.56 129 LYS B N 1
ATOM 2265 C CA . LYS B 1 129 ? 43.844 -26.297 -9.367 1 32.56 129 LYS B CA 1
ATOM 2266 C C . LYS B 1 129 ? 45.219 -26.906 -9.297 1 32.56 129 LYS B C 1
ATOM 2268 O O . LYS B 1 129 ? 45.906 -26.781 -8.273 1 32.56 129 LYS B O 1
ATOM 2273 N N . LYS B 1 130 ? 45.438 -28.016 -9.938 1 33.34 130 LYS B N 1
ATOM 2274 C CA . LYS B 1 130 ? 46.719 -28.656 -10.156 1 33.34 130 LYS B CA 1
ATOM 2275 C C . LYS B 1 130 ? 47.812 -27.641 -10.531 1 33.34 130 LYS B C 1
ATOM 2277 O O . LYS B 1 130 ? 47.594 -26.797 -11.398 1 33.34 130 LYS B O 1
ATOM 2282 N N . SER B 1 131 ? 48.562 -27.125 -9.523 1 32.56 131 SER B N 1
ATOM 2283 C CA . SER B 1 131 ? 49.719 -26.234 -9.609 1 32.56 131 SER B CA 1
ATOM 2284 C C . SER B 1 131 ? 50.625 -26.609 -10.766 1 32.56 131 SER B C 1
ATOM 2286 O O . SER B 1 131 ? 51.156 -27.734 -10.812 1 32.56 131 SER B O 1
ATOM 2288 N N . HIS B 1 132 ? 50.25 -26.266 -12.008 1 35.19 132 HIS B N 1
ATOM 2289 C CA . HIS B 1 132 ? 51.094 -26.547 -13.148 1 35.19 132 HIS B CA 1
ATOM 2290 C C . HIS B 1 132 ? 52.531 -26.047 -12.914 1 35.19 132 HIS B C 1
ATOM 2292 O O . HIS B 1 132 ? 52.719 -24.891 -12.508 1 35.19 132 HIS B O 1
ATOM 2298 N N . LYS B 1 133 ? 53.469 -26.875 -12.375 1 35.47 133 LYS B N 1
ATOM 2299 C CA . LYS B 1 133 ? 54.906 -26.688 -12.18 1 35.47 133 LYS B CA 1
ATOM 2300 C C . LYS B 1 133 ? 55.531 -26.016 -13.391 1 35.47 133 LYS B C 1
ATOM 2302 O O . LYS B 1 133 ? 55.344 -26.469 -14.523 1 35.47 133 LYS B O 1
ATOM 2307 N N . ASN B 1 134 ? 55.719 -24.672 -13.352 1 35.97 134 ASN B N 1
ATOM 2308 C CA . ASN B 1 134 ? 56.344 -23.828 -14.375 1 35.97 134 ASN B CA 1
ATOM 2309 C C . ASN B 1 134 ? 57.719 -24.375 -14.805 1 35.97 134 ASN B C 1
ATOM 2311 O O . ASN B 1 134 ? 58.562 -24.609 -13.969 1 35.97 134 ASN B O 1
ATOM 2315 N N . SER B 1 135 ? 57.688 -25.234 -15.75 1 37.41 135 SER B N 1
ATOM 2316 C CA . SER B 1 135 ? 58.781 -25.969 -16.359 1 37.41 135 SER B CA 1
ATOM 2317 C C . SER B 1 135 ? 59.938 -25.031 -16.703 1 37.41 135 SER B C 1
ATOM 2319 O O . SER B 1 135 ? 60.875 -25.438 -17.375 1 37.41 135 SER B O 1
ATOM 2321 N N . VAL B 1 136 ? 59.688 -23.75 -16.516 1 40.97 136 VAL B N 1
ATOM 2322 C CA . VAL B 1 136 ? 60.688 -22.938 -17.203 1 40.97 136 VAL B CA 1
ATOM 2323 C C . VAL B 1 136 ? 62.062 -23.125 -16.547 1 40.97 136 VAL B C 1
ATOM 2325 O O . VAL B 1 136 ? 63.062 -22.609 -17.031 1 40.97 136 VAL B O 1
ATOM 2328 N N . ASP B 1 137 ? 61.938 -23.484 -15.25 1 38.12 137 ASP B N 1
ATOM 2329 C CA . ASP B 1 137 ? 63.25 -23.422 -14.594 1 38.12 137 ASP B CA 1
ATOM 2330 C C . ASP B 1 137 ? 64.25 -24.406 -15.227 1 38.12 137 ASP B C 1
ATOM 2332 O O . ASP B 1 137 ? 65.438 -24.328 -14.969 1 38.12 137 ASP B O 1
ATOM 2336 N N . GLU B 1 138 ? 63.625 -25.422 -15.766 1 37.22 138 GLU B N 1
ATOM 2337 C CA . GLU B 1 138 ? 64.562 -26.438 -16.219 1 37.22 138 GLU B CA 1
ATOM 2338 C C . GLU B 1 138 ? 65.5 -25.891 -17.328 1 37.22 138 GLU B C 1
ATOM 2340 O O . GLU B 1 138 ? 66.625 -26.344 -17.516 1 37.22 138 GLU B O 1
ATOM 2345 N N . LEU B 1 139 ? 64.875 -24.938 -17.984 1 36.72 139 LEU B N 1
ATOM 2346 C CA . LEU B 1 139 ? 65.562 -24.594 -19.219 1 36.72 139 LEU B CA 1
ATOM 2347 C C . LEU B 1 139 ? 66.938 -23.906 -18.906 1 36.72 139 LEU B C 1
ATOM 2349 O O . LEU B 1 139 ? 67.938 -24.141 -19.594 1 36.72 139 LEU B O 1
ATOM 2353 N N . LEU B 1 140 ? 66.75 -23.141 -17.844 1 40.72 140 LEU B N 1
ATOM 2354 C CA . LEU B 1 140 ? 67.938 -22.234 -17.688 1 40.72 140 LEU B CA 1
ATOM 2355 C C . LEU B 1 140 ? 69.188 -23.016 -17.453 1 40.72 140 LEU B C 1
ATOM 2357 O O . LEU B 1 140 ? 70.312 -22.469 -17.609 1 40.72 140 LEU B O 1
ATOM 2361 N N . LYS B 1 141 ? 69 -24.125 -16.828 1 37.69 141 LYS B N 1
ATOM 2362 C CA . LYS B 1 141 ? 70.188 -24.812 -16.391 1 37.69 141 LYS B CA 1
ATOM 2363 C C . LYS B 1 141 ? 71.125 -25.078 -17.562 1 37.69 141 LYS B C 1
ATOM 2365 O O . LYS B 1 141 ? 72.312 -25.469 -17.375 1 37.69 141 LYS B O 1
ATOM 2370 N N . ILE B 1 142 ? 70.438 -25.125 -18.672 1 40.09 142 ILE B N 1
ATOM 2371 C CA . ILE B 1 142 ? 71.25 -25.641 -19.766 1 40.09 142 ILE B CA 1
ATOM 2372 C C . ILE B 1 142 ? 72.375 -24.656 -20.094 1 40.09 142 ILE B C 1
ATOM 2374 O O . ILE B 1 142 ? 73.5 -25.062 -20.359 1 40.09 142 ILE B O 1
ATOM 2378 N N . PHE B 1 143 ? 71.938 -23.328 -20.125 1 45.16 143 PHE B N 1
ATOM 2379 C CA . PHE B 1 143 ? 72.875 -22.5 -20.875 1 45.16 143 PHE B CA 1
ATOM 2380 C C . PHE B 1 143 ? 74.062 -22.109 -20.016 1 45.16 143 PHE B C 1
ATOM 2382 O O . PHE B 1 143 ? 74.938 -21.328 -20.438 1 45.16 143 PHE B O 1
ATOM 2389 N N . GLY B 1 144 ? 73.875 -22.344 -18.688 1 40.12 144 GLY B N 1
ATOM 2390 C CA . GLY B 1 144 ? 75 -21.781 -17.891 1 40.12 144 GLY B CA 1
ATOM 2391 C C . GLY B 1 144 ? 76.312 -22.391 -18.203 1 40.12 144 GLY B C 1
ATOM 2392 O O . GLY B 1 144 ? 77.312 -22.172 -17.469 1 40.12 144 GLY B O 1
ATOM 2393 N N . ARG B 1 145 ? 76.312 -23.422 -18.938 1 36.91 145 ARG B N 1
ATOM 2394 C CA . ARG B 1 145 ? 77.562 -24.141 -18.891 1 36.91 145 ARG B CA 1
ATOM 2395 C C . ARG B 1 145 ? 78.688 -23.359 -19.609 1 36.91 145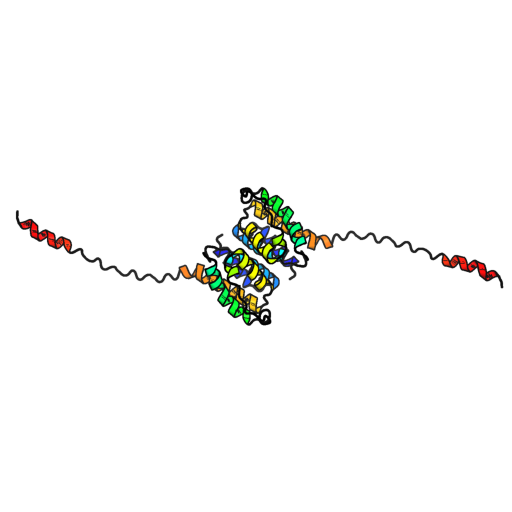 ARG B C 1
ATOM 2397 O O . ARG B 1 145 ? 79.812 -23.797 -19.672 1 36.91 145 ARG B O 1
ATOM 2404 N N . TYR B 1 146 ? 78.312 -22.391 -20.453 1 34.91 146 TYR B N 1
ATOM 2405 C CA . TYR B 1 146 ? 79.375 -22.078 -21.375 1 34.91 146 TYR B CA 1
ATOM 2406 C C . TYR B 1 146 ? 80.438 -21.25 -20.672 1 34.91 146 TYR B C 1
ATOM 2408 O O . TYR B 1 146 ? 81.562 -21.172 -21.141 1 34.91 146 TYR B O 1
ATOM 2416 N N . GLN B 1 147 ? 80.25 -20.734 -19.516 1 27.28 147 GLN B N 1
ATOM 2417 C CA . GLN B 1 147 ? 81.5 -20.078 -19.203 1 27.28 147 GLN B CA 1
ATOM 2418 C C . GLN B 1 147 ? 82.5 -21.109 -18.719 1 27.28 147 GLN B C 1
ATOM 2420 O O . GLN B 1 147 ? 82.188 -22.078 -18.047 1 27.28 147 GLN B O 1
#

Secondary structure (DSSP, 8-state):
--HHHHHHHHHHHHTS---HHHHHHHHHHHHHHHHH-TTT-SSHHHHHHHHHHHHHHHTTSHHHHT-SS-S---GGGGG-HHHHHHHHHHHHHH--HHHHHHHHHHHHHHHHHHHTGGG---------------THHHHTTTGGGG-/--HHHHHHHHHHHHTS---HHHHHHHHHHHHHHHHH-TTT-SSHHHHHHHHHHHHHHHTTSHHHHT-SS-S---GGGGG-HHHHHHHHHHHHHH--HHHHHHHHHHHHHHHHHHHTGGG---------------THHHHHHHHGGG-

pLDDT: mean 83.08, std 24.19, range [26.81, 98.81]